Protein AF-L1IPM9-F1 (afdb_monomer)

Foldseek 3Di:
DPDQQFAPQPLDPGDPRSDDDVCLVVVCVLVSVLLVVLVLLLLLLVLCPVCLVVVVLLVLSLCLLPVFNLVLLVLLVVLCVVFNCVLLVVVCVVVVHDPDSCCLCVDPLLPVVVLNVLSVQLNVLSVQLSVLSVVSDDDDDDPVSVVSNVVSSVSNSVSSVVSSVSSSSNSNSVSNVSVVSCVVPHDVSSLVSLLVLLLVQCPDPDDRVLVSLVLLQVQCVVLVNCVVCPPVLRPDVDPDPPDPNVCNDPVNSVVSSVRPPPVSSCLNSGRNPPVSCVVSVVSSVCSNDPDPPVVPDPPPDDPPPPPPDPPPDD

Solvent-accessible surface area (backbone atoms only — not comparable to full-atom values): 18090 Å² total; per-residue (Å²): 129,85,78,62,56,79,75,82,64,81,58,50,84,84,53,94,76,24,75,67,60,69,74,57,56,62,72,40,53,65,53,49,47,52,52,53,53,50,53,47,50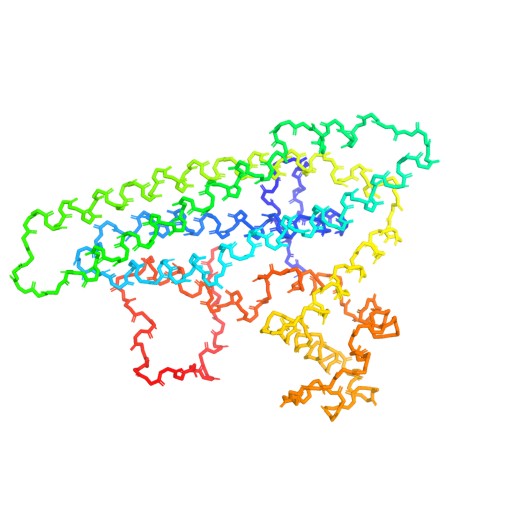,54,52,22,62,65,51,46,78,55,32,84,85,38,31,63,40,36,48,40,50,31,48,42,37,64,76,38,52,51,56,21,53,51,42,47,52,49,46,38,68,72,44,48,51,56,55,51,49,60,53,33,56,74,73,74,49,72,65,70,66,50,51,53,74,64,34,81,79,57,40,58,65,63,54,50,57,35,50,52,50,35,48,53,31,31,49,52,26,24,58,48,27,66,68,64,73,66,102,76,71,49,71,69,57,54,51,51,31,52,51,31,50,50,51,31,52,54,44,41,51,53,36,50,54,52,50,53,53,42,51,41,58,52,51,62,46,51,58,58,54,42,73,72,63,36,71,68,54,53,52,53,50,53,50,50,51,54,37,52,44,41,63,40,78,62,71,64,9,49,49,43,46,50,50,53,51,56,48,41,44,75,73,67,51,40,86,82,57,46,81,90,73,47,89,63,98,56,91,80,74,87,65,77,60,67,73,56,33,66,71,46,47,52,46,48,71,68,72,49,58,70,73,68,57,57,34,62,46,52,62,54,30,68,76,56,40,50,56,48,48,50,43,46,55,36,30,61,43,96,54,73,71,76,69,78,48,93,78,81,64,77,70,91,74,66,83,60,81,82,74,75,86,124

Nearest PDB structures (foldseek):
  3dyj-assembly2_B  TM=2.112E-01  e=1.049E+00  Mus musculus
  7p5j-assembly1_B  TM=1.890E-01  e=5.762E-01  Homo sapiens
  7rtt-assembly1_A  TM=1.860E-01  e=1.143E+00  Mus musculus
  7sqc-assembly1_1W  TM=2.526E-01  e=6.340E+00  Chlamydomonas reinhardtii

pLDDT: mean 72.27, std 18.55, range [21.81, 98.5]

Radius of gyration: 21.65 Å; Cα contacts (8 Å, |Δi|>4): 264; chains: 1; bounding box: 50×50×57 Å

Secondary structure (DSSP, 8-state):
-PPP-----SSS---TT----HHHHHHHHHHHHHHHHHHHHHHHHHGGGGTTT-THHHHHHHHHIIIIIHHHHHHHHHHIIIIIHHHHHHHHHHTT--SHHHHHHTSGGG-HHHHHHHHHHHHHHHHHHHHHHHT--STT--HHHHHHHHHHHHHHHHHHHHHHHHHHHHHHHHHHHHHHHHHHHHHHHHHHHHHHHHHHHHH--SHHHHHHHHHHHHHHHHTTGGGTS-GGGS--S-TT--S--GGGSHHHHHHHHHHS-HHHHGGGSTT--HHHHHHHHHHHHHHTSSS-SSTT-TT----TT--S------

Mean predicted aligned error: 11.31 Å

Structure (mmCIF, N/CA/C/O backbone):
data_AF-L1IPM9-F1
#
_entry.id   AF-L1IPM9-F1
#
loop_
_atom_site.group_PDB
_atom_site.id
_atom_site.type_symbol
_atom_site.label_atom_id
_atom_site.label_alt_id
_atom_site.label_comp_id
_atom_site.label_asym_id
_atom_site.label_entity_id
_atom_site.label_seq_id
_atom_site.pdbx_PDB_ins_code
_atom_site.Cartn_x
_atom_site.Cartn_y
_atom_site.Cartn_z
_atom_site.occupancy
_atom_site.B_iso_or_equiv
_atom_site.auth_seq_id
_atom_site.auth_comp_id
_atom_site.auth_asym_id
_atom_site.auth_atom_id
_atom_site.pdbx_PDB_model_num
ATOM 1 N N . MET A 1 1 ? 11.905 -11.845 25.838 1.00 30.45 1 MET A N 1
ATOM 2 C CA . MET A 1 1 ? 11.582 -10.405 25.888 1.00 30.45 1 MET A CA 1
ATOM 3 C C . MET A 1 1 ? 10.662 -10.090 24.717 1.00 30.45 1 MET A C 1
ATOM 5 O O . MET A 1 1 ? 10.948 -10.599 23.633 1.00 30.45 1 MET A O 1
ATOM 9 N N . PRO A 1 2 ? 9.546 -9.367 24.908 1.00 35.34 2 PRO A N 1
ATOM 10 C CA . PRO A 1 2 ? 8.758 -8.880 23.779 1.00 35.34 2 PRO A CA 1
ATOM 11 C C . PRO A 1 2 ? 9.660 -8.009 22.894 1.00 35.34 2 PRO A C 1
ATOM 13 O O . PRO A 1 2 ? 10.460 -7.231 23.404 1.00 35.34 2 PRO A O 1
ATOM 16 N N . ARG A 1 3 ? 9.607 -8.212 21.573 1.00 42.50 3 ARG A N 1
ATOM 17 C CA . ARG A 1 3 ? 10.330 -7.352 20.629 1.00 42.50 3 ARG A CA 1
ATOM 18 C C . ARG A 1 3 ? 9.678 -5.972 20.689 1.00 42.50 3 ARG A C 1
ATOM 20 O O . ARG A 1 3 ? 8.466 -5.887 20.495 1.00 42.50 3 ARG A O 1
ATOM 27 N N . SER A 1 4 ? 10.464 -4.939 20.978 1.00 43.66 4 SER A N 1
ATOM 28 C CA . SER A 1 4 ? 10.008 -3.552 20.923 1.00 43.66 4 SER A CA 1
ATOM 29 C C . SER A 1 4 ? 9.454 -3.258 19.527 1.00 43.66 4 SER A C 1
ATOM 31 O O . SER A 1 4 ? 10.008 -3.695 18.513 1.00 43.66 4 SER A O 1
ATOM 33 N N . THR A 1 5 ? 8.314 -2.572 19.470 1.00 54.38 5 THR A N 1
ATOM 34 C CA . THR A 1 5 ? 7.728 -2.146 18.196 1.00 54.38 5 THR A CA 1
ATOM 35 C C . THR A 1 5 ? 8.246 -0.746 17.921 1.00 54.38 5 THR A C 1
ATOM 37 O O . THR A 1 5 ? 7.757 0.223 18.492 1.00 54.38 5 THR A O 1
ATOM 40 N N . PHE A 1 6 ? 9.271 -0.636 17.080 1.00 58.38 6 PHE A N 1
ATOM 41 C CA . PHE A 1 6 ? 9.717 0.665 16.597 1.00 58.38 6 PHE A CA 1
ATOM 42 C C . PHE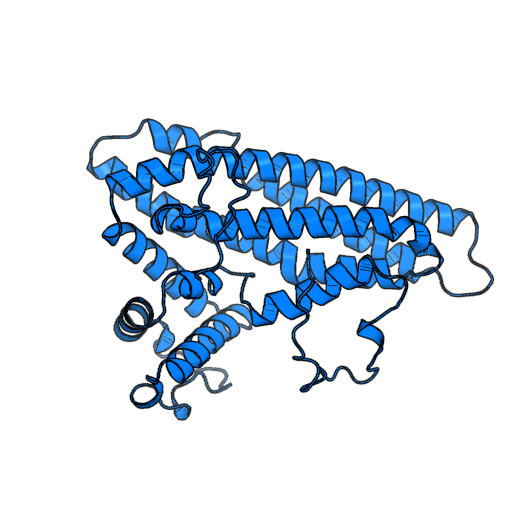 A 1 6 ? 8.706 1.169 15.562 1.00 58.38 6 PHE A C 1
ATOM 44 O O . PHE A 1 6 ? 8.519 0.533 14.525 1.00 58.38 6 PHE A O 1
ATOM 51 N N . LEU A 1 7 ? 8.024 2.269 15.885 1.00 63.91 7 LEU A N 1
ATOM 52 C CA . LEU A 1 7 ? 7.209 3.030 14.940 1.00 63.91 7 LEU A CA 1
ATOM 53 C C . LEU A 1 7 ? 8.126 3.991 14.172 1.00 63.91 7 LEU A C 1
ATOM 55 O O . LEU A 1 7 ? 9.054 4.554 14.755 1.00 63.91 7 LEU A O 1
ATOM 59 N N . THR A 1 8 ? 7.882 4.147 12.875 1.00 68.75 8 THR A N 1
ATOM 60 C CA . THR A 1 8 ? 8.535 5.130 12.000 1.00 68.75 8 THR A CA 1
ATOM 61 C C . THR A 1 8 ? 7.729 6.424 11.865 1.00 68.75 8 THR A C 1
ATOM 63 O O . THR A 1 8 ? 8.233 7.387 11.294 1.00 68.75 8 THR A O 1
ATOM 66 N N . ALA A 1 9 ? 6.509 6.463 12.409 1.00 68.94 9 ALA A N 1
ATOM 67 C CA . ALA A 1 9 ? 5.704 7.665 12.587 1.00 68.94 9 ALA A CA 1
ATOM 68 C C . ALA A 1 9 ? 6.492 8.766 13.318 1.00 68.94 9 ALA A C 1
ATOM 70 O O . ALA A 1 9 ? 6.964 8.574 14.439 1.00 68.94 9 ALA A O 1
ATOM 71 N N . THR A 1 10 ? 6.623 9.927 12.675 1.00 68.81 10 THR A N 1
ATOM 72 C CA . THR A 1 10 ? 7.318 11.122 13.195 1.00 68.81 10 THR A CA 1
ATOM 73 C C . THR A 1 10 ? 6.414 12.005 14.051 1.00 68.81 10 THR A C 1
ATOM 75 O O . THR A 1 10 ? 6.891 12.775 14.881 1.00 68.81 10 THR A O 1
ATOM 78 N N . SER A 1 11 ? 5.106 11.846 13.875 1.00 68.19 11 SER A N 1
ATOM 79 C CA . SER A 1 11 ? 4.015 12.522 14.582 1.00 68.19 11 SER A CA 1
ATOM 80 C C . SER A 1 11 ? 3.852 12.074 16.042 1.00 68.19 11 SER A C 1
ATOM 82 O O . SER A 1 11 ? 3.193 12.748 16.835 1.00 68.19 11 SER A O 1
ATOM 84 N N . ILE A 1 12 ? 4.452 10.942 16.426 1.00 66.31 12 ILE A N 1
ATOM 85 C CA . ILE A 1 12 ? 4.375 10.382 17.777 1.00 66.31 12 ILE A CA 1
ATOM 86 C C . ILE A 1 12 ? 5.704 10.642 18.485 1.00 66.31 12 ILE A C 1
ATOM 88 O O . ILE A 1 12 ? 6.757 10.318 17.931 1.00 66.31 12 ILE A O 1
ATOM 92 N N . PRO A 1 13 ? 5.696 11.157 19.730 1.00 68.44 13 PRO A N 1
ATOM 93 C CA . PRO A 1 13 ? 6.917 11.288 20.509 1.00 68.44 13 PRO A CA 1
ATOM 94 C C . PRO A 1 13 ? 7.645 9.947 20.590 1.00 68.44 13 PRO A C 1
ATOM 96 O O . PRO A 1 13 ? 7.065 8.950 21.026 1.00 68.44 13 PRO A O 1
ATOM 99 N N . ALA A 1 14 ? 8.913 9.927 20.177 1.00 66.75 14 ALA A N 1
ATOM 100 C CA . ALA A 1 14 ? 9.721 8.719 20.217 1.00 66.75 14 ALA A CA 1
ATOM 101 C C . ALA A 1 14 ? 9.732 8.142 21.641 1.00 66.75 14 ALA A C 1
ATOM 103 O O . ALA A 1 14 ? 10.113 8.831 22.589 1.00 66.75 14 ALA A O 1
ATOM 104 N N . ASN A 1 15 ? 9.335 6.876 21.796 1.00 67.94 15 ASN A N 1
ATOM 105 C CA . ASN A 1 15 ? 9.505 6.159 23.054 1.00 67.94 15 ASN A CA 1
ATOM 106 C C . ASN A 1 15 ? 10.852 5.408 23.039 1.00 67.94 15 ASN A C 1
ATOM 108 O O . ASN A 1 15 ? 10.989 4.454 22.267 1.00 67.94 15 ASN A O 1
ATOM 112 N N . PRO A 1 16 ? 11.824 5.766 23.905 1.00 67.19 16 PRO A N 1
ATOM 113 C CA . PRO A 1 16 ? 13.129 5.106 23.971 1.00 67.19 16 PRO A CA 1
ATOM 114 C C . PRO A 1 16 ? 13.068 3.600 24.259 1.00 67.19 16 PRO A C 1
ATOM 116 O O . PRO A 1 16 ? 13.993 2.878 23.897 1.00 67.19 16 PRO A O 1
ATOM 119 N N . THR A 1 17 ? 12.001 3.110 24.902 1.00 71.44 17 THR A N 1
ATOM 120 C CA . THR A 1 17 ? 11.817 1.671 25.168 1.00 71.44 17 THR A CA 1
ATOM 121 C C . THR A 1 17 ? 11.125 0.942 24.014 1.00 71.44 17 THR A C 1
ATOM 123 O O . THR A 1 17 ? 11.125 -0.287 23.963 1.00 71.44 17 THR A O 1
ATOM 126 N N . GLY A 1 18 ? 10.542 1.687 23.068 1.00 63.28 18 GLY A N 1
ATOM 127 C CA . GLY A 1 18 ? 9.695 1.157 22.001 1.00 63.28 18 GLY A CA 1
ATOM 128 C C . GLY A 1 18 ? 8.351 0.598 22.486 1.00 63.28 18 GLY A C 1
ATOM 129 O O . GLY A 1 18 ? 7.682 -0.111 21.732 1.00 63.28 18 GLY A O 1
ATOM 130 N N . ASP A 1 19 ? 7.949 0.909 23.725 1.00 67.94 19 ASP A N 1
ATOM 131 C CA . ASP A 1 19 ? 6.662 0.509 24.298 1.00 67.94 19 ASP A CA 1
ATOM 132 C C . ASP A 1 19 ? 5.611 1.597 24.072 1.00 67.94 19 ASP A C 1
ATOM 134 O O . ASP A 1 19 ? 5.317 2.424 24.937 1.00 67.94 19 ASP A O 1
ATOM 138 N N . TYR A 1 20 ? 5.023 1.629 22.885 1.00 67.06 20 TYR A N 1
ATOM 139 C CA . TYR A 1 20 ? 3.894 2.521 22.639 1.00 67.06 20 TYR A CA 1
ATOM 140 C C . TYR A 1 20 ? 2.619 1.950 23.269 1.00 67.06 20 TYR A C 1
ATOM 142 O O . TYR A 1 20 ? 2.412 0.728 23.233 1.00 67.06 20 TYR A O 1
ATOM 150 N N . PRO A 1 21 ? 1.728 2.793 23.832 1.00 68.75 21 PRO A N 1
ATOM 151 C CA . PRO A 1 21 ? 0.434 2.311 24.283 1.00 68.75 21 PRO A CA 1
ATOM 152 C C . PRO A 1 21 ? -0.259 1.607 23.121 1.00 68.75 21 PRO A C 1
ATOM 154 O O . PRO A 1 21 ? -0.245 2.108 21.999 1.00 68.75 21 PRO A O 1
ATOM 157 N N . GLN A 1 22 ? -0.874 0.453 23.392 1.00 64.75 22 GLN A N 1
ATOM 158 C CA . GLN A 1 22 ? -1.431 -0.414 22.349 1.00 64.75 22 GLN A CA 1
ATOM 159 C C . GLN A 1 22 ? -2.276 0.372 21.341 1.00 64.75 22 GLN A C 1
ATOM 161 O O . GLN A 1 22 ? -2.119 0.162 20.152 1.00 64.75 22 GLN A O 1
ATOM 166 N N . HIS A 1 23 ? -3.066 1.341 21.800 1.00 61.69 23 HIS A N 1
ATOM 167 C CA . HIS A 1 23 ? -3.926 2.181 20.973 1.00 61.69 23 HIS A CA 1
ATOM 168 C C . HIS A 1 23 ? -3.232 3.166 20.026 1.00 61.69 23 HIS A C 1
ATOM 170 O O . HIS A 1 23 ? -3.872 3.598 19.073 1.00 61.69 23 HIS A O 1
ATOM 176 N N . TYR A 1 24 ? -1.965 3.514 20.260 1.00 65.50 24 TYR A N 1
ATOM 177 C CA . TYR A 1 24 ? -1.149 4.198 19.258 1.00 65.50 24 TYR A CA 1
ATOM 178 C C . TYR A 1 24 ? -0.854 3.195 18.142 1.00 65.50 24 TYR A C 1
ATOM 180 O O . TYR A 1 24 ? -1.330 3.354 17.024 1.00 65.50 24 TYR A O 1
ATOM 188 N N . CYS A 1 25 ? -0.210 2.068 18.465 1.00 64.88 25 CYS A N 1
ATOM 189 C CA . CYS A 1 25 ? 0.059 0.997 17.496 1.00 64.88 25 CYS A CA 1
ATOM 190 C C . CYS A 1 25 ? -1.219 0.599 16.728 1.00 64.88 25 CYS A C 1
ATOM 192 O O . CYS A 1 25 ? -1.207 0.346 15.528 1.00 64.88 25 CYS A O 1
ATOM 194 N N . ASP A 1 26 ? -2.342 0.556 17.446 1.00 62.84 26 ASP A N 1
ATOM 195 C CA . ASP A 1 26 ? -3.695 0.985 17.070 1.00 62.84 26 ASP A CA 1
ATOM 196 C C . ASP A 1 26 ? -3.948 1.279 15.587 1.00 62.84 26 ASP A C 1
ATOM 198 O O . ASP A 1 26 ? -4.298 0.426 14.770 1.00 62.84 26 ASP A O 1
ATOM 202 N N . TRP A 1 27 ? -3.745 2.539 15.287 1.00 65.75 27 TRP A N 1
ATOM 203 C CA . TRP A 1 27 ? -4.080 3.163 14.028 1.00 65.75 27 TRP A CA 1
ATOM 204 C C . TRP A 1 27 ? -2.874 3.244 13.105 1.00 65.75 27 TRP A C 1
ATOM 206 O O . TRP A 1 27 ? -3.031 3.356 11.901 1.00 65.75 27 TRP A O 1
ATOM 216 N N . PHE A 1 28 ? -1.671 3.064 13.651 1.00 74.00 28 PHE A N 1
ATOM 217 C CA . PHE A 1 28 ? -0.446 3.265 12.888 1.00 74.00 28 PHE A CA 1
ATOM 218 C C . PHE A 1 28 ? 0.054 2.031 12.160 1.00 74.00 28 PHE A C 1
ATOM 220 O O . PHE A 1 28 ? 0.827 2.174 11.228 1.00 74.00 28 PHE A O 1
ATOM 227 N N . PHE A 1 29 ? -0.372 0.808 12.496 1.00 73.06 29 PHE A N 1
ATOM 228 C CA . PHE A 1 29 ? 0.130 -0.368 11.761 1.00 73.06 29 PHE A CA 1
ATOM 229 C C . PHE A 1 29 ? -0.117 -0.342 10.239 1.00 73.06 29 PHE A C 1
ATOM 231 O O . PHE A 1 29 ? 0.791 -0.778 9.519 1.00 73.06 29 PHE A O 1
ATOM 238 N N . PRO A 1 30 ? -1.280 0.116 9.729 1.00 75.56 30 PRO A N 1
ATOM 239 C CA . PRO A 1 30 ? -1.462 0.358 8.299 1.00 75.56 30 PRO A CA 1
ATOM 240 C C . PRO A 1 30 ? -0.430 1.357 7.755 1.00 75.56 30 PRO A C 1
ATOM 242 O O . PRO A 1 30 ? 0.305 1.008 6.833 1.00 75.56 30 PRO A O 1
ATOM 245 N N . HIS A 1 31 ? -0.259 2.512 8.404 1.00 84.00 31 HIS A N 1
ATOM 246 C CA . HIS A 1 31 ? 0.666 3.573 7.977 1.00 84.00 31 HIS A CA 1
ATOM 247 C C . HIS A 1 31 ? 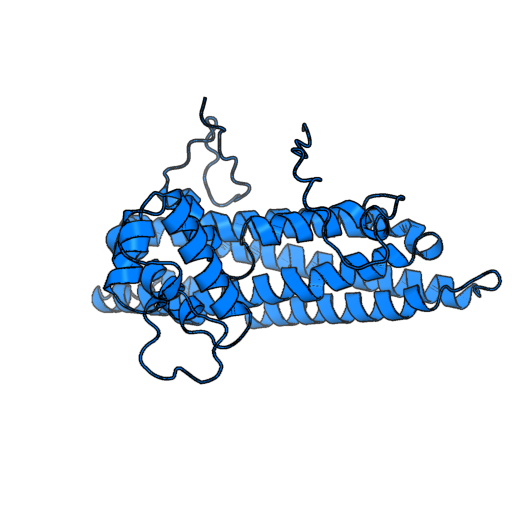2.127 3.110 8.004 1.00 84.00 31 HIS A C 1
ATOM 249 O O . HIS A 1 31 ? 2.867 3.269 7.038 1.00 84.00 31 HIS A O 1
ATOM 255 N N . GLU A 1 32 ? 2.542 2.438 9.078 1.00 80.25 32 GLU A N 1
ATOM 256 C CA . GLU A 1 32 ? 3.856 1.806 9.217 1.00 80.25 32 GLU A CA 1
ATOM 257 C C . GLU A 1 32 ? 4.115 0.782 8.119 1.00 80.25 32 GLU A C 1
ATOM 259 O O . GLU A 1 32 ? 5.233 0.626 7.621 1.00 80.25 32 GLU A O 1
ATOM 264 N N . THR A 1 33 ? 3.076 0.048 7.734 1.00 78.62 33 THR A N 1
ATOM 265 C CA . THR A 1 33 ? 3.195 -0.909 6.650 1.00 78.62 33 THR A CA 1
ATOM 266 C C . THR A 1 33 ? 3.343 -0.197 5.311 1.00 78.62 33 THR A C 1
ATOM 268 O O . THR A 1 33 ? 4.248 -0.558 4.562 1.00 78.62 33 THR A O 1
ATOM 271 N N . ILE A 1 34 ? 2.550 0.839 5.044 1.00 84.94 34 ILE A N 1
ATOM 272 C CA . ILE A 1 34 ? 2.675 1.672 3.845 1.00 84.94 34 ILE A CA 1
ATOM 273 C C . ILE A 1 34 ? 4.078 2.274 3.752 1.00 84.94 34 ILE A C 1
ATOM 275 O O . ILE A 1 34 ? 4.752 2.070 2.744 1.00 84.94 34 ILE A O 1
ATOM 279 N N . ARG A 1 35 ? 4.582 2.909 4.820 1.00 85.69 35 ARG A N 1
ATOM 280 C CA . ARG A 1 35 ? 5.949 3.456 4.869 1.00 85.69 35 ARG A CA 1
ATOM 281 C C . ARG A 1 35 ? 6.998 2.399 4.568 1.00 85.69 35 ARG A C 1
ATOM 283 O O . ARG A 1 35 ? 7.870 2.607 3.726 1.00 85.69 35 ARG A O 1
ATOM 290 N N . ARG A 1 36 ? 6.912 1.243 5.228 1.00 83.75 36 ARG A N 1
ATOM 291 C CA . ARG A 1 36 ? 7.868 0.148 5.035 1.00 83.75 36 ARG A CA 1
ATOM 292 C C . ARG A 1 36 ? 7.882 -0.347 3.592 1.00 83.75 36 ARG A C 1
ATOM 294 O O . ARG A 1 36 ? 8.957 -0.551 3.031 1.00 83.75 36 ARG A O 1
ATOM 301 N N . GLU A 1 37 ? 6.713 -0.574 3.004 1.00 84.44 37 GLU A N 1
ATOM 302 C CA . GLU A 1 37 ? 6.604 -1.052 1.627 1.00 84.44 37 GLU A CA 1
ATOM 303 C C . GLU A 1 37 ? 7.029 0.031 0.615 1.00 84.44 37 GLU A C 1
ATOM 305 O O . GLU A 1 37 ? 7.731 -0.282 -0.347 1.00 84.44 37 GLU A O 1
ATOM 310 N N . ALA A 1 38 ? 6.742 1.311 0.879 1.00 88.75 38 ALA A N 1
ATOM 311 C CA . ALA A 1 38 ? 7.230 2.433 0.078 1.00 88.75 38 ALA A CA 1
ATOM 312 C C . ALA A 1 38 ? 8.766 2.529 0.072 1.00 88.75 38 ALA A C 1
ATOM 314 O O . ALA A 1 38 ? 9.380 2.707 -0.980 1.00 88.75 38 ALA A O 1
ATOM 315 N N . LEU A 1 39 ? 9.401 2.368 1.238 1.00 87.12 39 LEU A N 1
ATOM 316 C CA . LEU A 1 39 ? 10.861 2.368 1.371 1.00 87.12 39 LEU A CA 1
ATOM 317 C C . LEU A 1 39 ? 11.500 1.165 0.665 1.00 87.12 39 LEU A C 1
ATOM 319 O O . LEU A 1 39 ? 12.545 1.309 0.029 1.00 87.12 39 LEU A O 1
ATOM 323 N N . ARG A 1 40 ? 10.869 -0.017 0.727 1.00 85.38 40 ARG A N 1
ATOM 324 C CA . ARG A 1 40 ? 11.318 -1.186 -0.048 1.00 85.38 40 ARG A CA 1
ATOM 325 C C . ARG A 1 40 ? 11.233 -0.940 -1.545 1.00 85.38 40 ARG A C 1
ATOM 327 O O . ARG A 1 40 ? 12.171 -1.284 -2.254 1.00 85.38 40 ARG A O 1
ATOM 334 N N . ALA A 1 41 ? 10.151 -0.335 -2.021 1.00 91.31 41 ALA A N 1
ATOM 335 C CA . ALA A 1 41 ? 10.000 -0.007 -3.431 1.00 91.31 41 ALA A CA 1
ATOM 336 C C . ALA A 1 41 ? 11.017 1.045 -3.898 1.00 91.31 41 ALA A C 1
ATOM 338 O O . ALA A 1 41 ? 11.639 0.857 -4.939 1.00 91.31 41 ALA A O 1
ATOM 339 N N . GLU A 1 42 ? 11.276 2.094 -3.113 1.00 95.88 42 GLU A N 1
ATOM 340 C CA . GLU A 1 42 ? 12.357 3.047 -3.401 1.00 95.88 42 GLU A CA 1
ATOM 341 C C . GLU A 1 42 ? 13.724 2.351 -3.469 1.00 95.88 42 GLU A C 1
ATOM 343 O O . GLU A 1 42 ? 14.520 2.605 -4.375 1.00 95.88 42 GLU A O 1
ATOM 348 N N . HIS A 1 43 ? 14.005 1.454 -2.521 1.00 91.94 43 HIS A N 1
ATOM 349 C CA . HIS A 1 43 ? 15.221 0.654 -2.540 1.00 91.94 43 HIS A CA 1
ATOM 350 C C . HIS A 1 43 ? 15.300 -0.212 -3.805 1.00 91.94 43 HIS A C 1
ATOM 352 O O . HIS A 1 43 ? 16.286 -0.123 -4.529 1.00 91.94 43 HIS A O 1
ATOM 358 N N . ALA A 1 44 ? 14.246 -0.956 -4.134 1.00 91.56 44 ALA A N 1
ATOM 359 C CA . ALA A 1 44 ? 14.163 -1.770 -5.343 1.00 91.56 44 ALA A CA 1
ATOM 360 C C . ALA A 1 44 ? 14.402 -0.950 -6.620 1.00 91.56 44 ALA A C 1
ATOM 362 O O . ALA A 1 44 ? 15.217 -1.343 -7.451 1.00 91.56 44 ALA A O 1
ATOM 363 N N . LEU A 1 45 ? 13.785 0.228 -6.746 1.00 96.50 45 LEU A N 1
ATOM 364 C CA . LEU A 1 45 ? 13.966 1.114 -7.898 1.00 96.50 45 LEU A CA 1
ATOM 365 C C . LEU A 1 45 ? 15.417 1.571 -8.079 1.00 96.50 45 LEU A C 1
ATOM 367 O O . LEU A 1 45 ? 15.853 1.741 -9.220 1.00 96.50 45 LEU A O 1
ATOM 371 N N . ARG A 1 46 ? 16.187 1.750 -6.996 1.00 94.12 46 ARG A N 1
ATOM 372 C CA . ARG A 1 46 ? 17.631 2.047 -7.077 1.00 94.12 46 ARG A CA 1
ATOM 373 C C . ARG A 1 46 ? 18.432 0.871 -7.640 1.00 94.12 46 ARG A C 1
ATOM 375 O O . ARG A 1 46 ? 19.336 1.092 -8.428 1.00 94.12 46 ARG A O 1
ATOM 382 N N . TYR A 1 47 ? 18.046 -0.365 -7.332 1.00 91.56 47 TYR A N 1
ATOM 383 C CA . TYR A 1 47 ? 18.722 -1.585 -7.803 1.00 91.56 47 TYR A CA 1
ATOM 384 C C . TYR A 1 47 ? 18.341 -2.024 -9.225 1.00 91.56 47 TYR A C 1
ATOM 386 O O . TYR A 1 47 ? 18.851 -3.027 -9.724 1.00 91.56 47 TYR A O 1
ATOM 394 N N . MET A 1 48 ? 17.459 -1.284 -9.896 1.00 94.00 48 MET A N 1
ATOM 395 C CA . MET A 1 48 ? 17.066 -1.539 -11.284 1.00 94.00 48 MET A CA 1
ATOM 396 C C . MET A 1 48 ? 17.981 -0.849 -12.314 1.00 94.00 48 MET A C 1
ATOM 398 O O . MET A 1 48 ? 17.611 -0.742 -13.473 1.00 94.00 48 MET A O 1
ATOM 402 N N . GLU A 1 49 ? 19.177 -0.381 -11.951 1.00 90.69 49 GLU A N 1
ATOM 403 C CA . GLU A 1 49 ? 20.113 0.230 -12.922 1.00 90.69 49 GLU A CA 1
ATOM 404 C C . GLU A 1 49 ? 20.609 -0.766 -13.976 1.00 90.69 49 GLU A C 1
ATOM 406 O O . GLU A 1 49 ? 20.818 -0.405 -15.130 1.00 90.69 49 GLU A O 1
ATOM 411 N N . ASN A 1 50 ? 20.706 -2.042 -13.605 1.00 89.75 50 ASN A N 1
ATOM 412 C CA . ASN A 1 50 ? 21.046 -3.150 -14.494 1.00 89.75 50 ASN A CA 1
ATOM 413 C C . ASN A 1 50 ? 19.805 -3.831 -15.103 1.00 89.75 50 ASN A C 1
ATOM 415 O O . ASN A 1 50 ? 19.834 -5.009 -15.451 1.00 89.75 50 ASN A O 1
ATOM 419 N N . ILE A 1 51 ? 18.694 -3.102 -15.255 1.00 91.69 51 ILE A N 1
ATOM 420 C CA . ILE A 1 51 ? 17.454 -3.618 -15.860 1.00 91.69 51 ILE A CA 1
ATOM 421 C C . ILE A 1 51 ? 17.653 -4.141 -17.289 1.00 91.69 51 ILE A C 1
ATOM 423 O O . ILE A 1 51 ? 16.900 -5.005 -17.726 1.00 91.69 51 ILE A O 1
ATOM 427 N N . VAL A 1 52 ? 18.679 -3.660 -18.001 1.00 90.62 52 VAL A N 1
ATOM 428 C CA . VAL A 1 52 ? 19.045 -4.161 -19.334 1.00 90.62 52 VAL A CA 1
ATOM 429 C C . VAL A 1 52 ? 19.544 -5.607 -19.270 1.00 90.62 52 VAL A C 1
ATOM 431 O O . VAL A 1 52 ? 19.170 -6.429 -20.101 1.00 90.62 52 VAL A O 1
ATOM 434 N N . GLU A 1 53 ? 20.350 -5.929 -18.257 1.00 89.88 53 GLU A N 1
ATOM 435 C CA . GLU A 1 53 ? 20.859 -7.281 -17.996 1.00 89.88 53 GLU A CA 1
ATOM 436 C C . GLU A 1 53 ? 19.775 -8.177 -17.379 1.00 89.88 53 GLU A C 1
ATOM 438 O O . GLU A 1 53 ? 19.719 -9.381 -17.635 1.00 89.88 53 GLU A O 1
ATOM 443 N N . TYR A 1 54 ? 18.878 -7.577 -16.590 1.00 90.69 54 TYR A N 1
ATOM 444 C CA . TYR A 1 54 ? 17.858 -8.274 -15.812 1.00 90.69 54 TYR A CA 1
ATOM 445 C C . TYR A 1 54 ? 16.451 -7.689 -16.035 1.00 90.69 54 TYR A C 1
ATOM 447 O O . TYR A 1 54 ? 15.841 -7.157 -15.100 1.00 90.69 54 TYR A O 1
ATOM 455 N N . PRO A 1 55 ? 15.864 -7.833 -17.241 1.00 91.19 55 PRO A N 1
ATOM 456 C CA . PRO A 1 55 ? 14.551 -7.261 -17.566 1.00 91.19 55 PRO A CA 1
ATOM 457 C C . PRO A 1 55 ? 13.407 -7.834 -16.716 1.00 91.19 55 PRO A C 1
ATOM 459 O O . PRO A 1 55 ? 12.369 -7.196 -16.535 1.00 91.19 55 PRO A O 1
ATOM 462 N N . TRP A 1 56 ? 13.602 -9.017 -16.122 1.00 88.75 56 TRP A N 1
ATOM 463 C CA . TRP A 1 56 ? 12.658 -9.621 -15.179 1.00 88.75 56 TRP A CA 1
ATOM 464 C C . TRP A 1 56 ? 12.438 -8.765 -13.918 1.00 88.75 56 TRP A C 1
ATOM 466 O O . TRP A 1 56 ? 11.366 -8.848 -13.318 1.00 88.75 56 TRP A O 1
ATOM 476 N N . LYS A 1 57 ? 13.386 -7.888 -13.544 1.00 91.69 57 LYS A N 1
ATOM 477 C CA . LYS A 1 57 ? 13.216 -6.943 -12.426 1.00 91.69 57 LYS A CA 1
ATOM 478 C C . LYS A 1 57 ? 12.018 -6.017 -12.654 1.00 91.69 57 LYS A C 1
ATOM 480 O O . LYS A 1 57 ? 11.249 -5.771 -11.727 1.00 91.69 57 LYS A O 1
ATOM 485 N N . ALA A 1 58 ? 11.813 -5.572 -13.898 1.00 94.38 58 ALA A N 1
ATOM 486 C CA . ALA A 1 58 ? 10.665 -4.755 -14.291 1.00 94.38 58 ALA A CA 1
ATOM 487 C C . ALA A 1 58 ? 9.342 -5.505 -14.099 1.00 94.38 58 ALA A C 1
ATOM 489 O O . ALA A 1 58 ? 8.381 -4.955 -13.564 1.00 94.38 58 ALA A O 1
ATOM 490 N N . VAL A 1 59 ? 9.319 -6.783 -14.489 1.00 90.62 59 VAL A N 1
ATOM 491 C CA . VAL A 1 59 ? 8.149 -7.660 -14.365 1.00 90.62 59 VAL A CA 1
ATOM 492 C C . VAL A 1 59 ? 7.785 -7.864 -12.897 1.00 90.62 59 VAL A C 1
ATOM 494 O O . VAL A 1 59 ? 6.621 -7.697 -12.530 1.00 90.62 59 VAL A O 1
ATOM 497 N N . ASN A 1 60 ? 8.766 -8.168 -12.043 1.00 88.06 60 ASN A N 1
ATOM 498 C CA . ASN A 1 60 ? 8.534 -8.377 -10.612 1.00 88.06 60 ASN A CA 1
ATOM 499 C C . ASN A 1 60 ? 8.070 -7.089 -9.922 1.00 88.06 60 ASN A C 1
ATOM 501 O O . ASN A 1 60 ? 7.091 -7.124 -9.180 1.00 88.06 60 ASN A O 1
ATOM 505 N N . PHE A 1 61 ? 8.706 -5.948 -10.209 1.00 92.88 61 PHE A N 1
ATOM 506 C CA . PHE A 1 61 ? 8.291 -4.660 -9.647 1.00 92.88 61 PHE A CA 1
ATOM 507 C C . PHE A 1 61 ? 6.859 -4.297 -10.065 1.00 92.88 61 PHE A C 1
ATOM 509 O O . PHE A 1 61 ? 6.026 -3.955 -9.228 1.00 92.88 61 PHE A O 1
ATOM 516 N N . ARG A 1 62 ? 6.537 -4.432 -11.357 1.00 95.00 62 ARG A N 1
ATOM 517 C CA . ARG A 1 62 ? 5.199 -4.154 -11.892 1.00 95.00 62 ARG A CA 1
ATOM 518 C C . ARG A 1 62 ? 4.138 -5.088 -11.318 1.00 95.00 62 ARG A C 1
ATOM 520 O O . ARG A 1 62 ? 3.035 -4.640 -11.027 1.00 95.00 62 ARG A O 1
ATOM 527 N N . THR A 1 63 ? 4.459 -6.369 -11.149 1.00 85.75 63 THR A N 1
ATOM 528 C CA . THR A 1 63 ? 3.561 -7.352 -10.520 1.00 85.75 63 THR A CA 1
ATOM 529 C C . THR A 1 63 ? 3.293 -6.972 -9.066 1.00 85.75 63 THR A C 1
ATOM 531 O O . THR A 1 63 ? 2.138 -6.900 -8.664 1.00 85.75 63 THR A O 1
ATOM 534 N N . TRP A 1 64 ? 4.335 -6.620 -8.310 1.00 87.88 64 TRP A N 1
ATOM 535 C CA . TRP A 1 64 ? 4.202 -6.156 -6.931 1.00 87.88 64 TRP A CA 1
ATOM 536 C C . TRP A 1 64 ? 3.351 -4.882 -6.804 1.00 87.88 64 TRP A C 1
ATOM 538 O O . TRP A 1 64 ? 2.481 -4.810 -5.935 1.00 87.88 64 TRP A O 1
ATOM 548 N N . ILE A 1 65 ? 3.553 -3.893 -7.686 1.00 90.50 65 ILE A N 1
ATOM 549 C CA . ILE A 1 65 ? 2.721 -2.682 -7.717 1.00 90.50 65 ILE A CA 1
ATOM 550 C C . ILE A 1 65 ? 1.262 -3.047 -7.999 1.00 90.50 65 ILE A C 1
ATOM 552 O O . ILE A 1 65 ? 0.400 -2.715 -7.193 1.00 90.50 65 ILE A O 1
ATOM 556 N N . ARG A 1 66 ? 0.990 -3.737 -9.114 1.00 87.00 66 ARG A N 1
ATOM 557 C CA . ARG A 1 66 ? -0.373 -4.015 -9.596 1.00 87.00 66 ARG A CA 1
ATOM 558 C C . ARG A 1 66 ? -1.165 -4.901 -8.637 1.00 87.00 66 ARG A C 1
ATOM 560 O O . ARG A 1 66 ? -2.336 -4.640 -8.396 1.00 87.00 66 ARG A O 1
ATOM 567 N N . ASP A 1 67 ? -0.542 -5.956 -8.123 1.00 80.19 67 ASP A N 1
ATOM 568 C CA . ASP A 1 67 ? -1.264 -7.027 -7.428 1.00 80.19 67 ASP A CA 1
ATOM 569 C C . ASP A 1 67 ? -1.281 -6.853 -5.905 1.00 80.19 67 ASP A C 1
ATOM 571 O O . ASP A 1 67 ? -2.024 -7.552 -5.213 1.00 80.19 67 ASP A O 1
ATOM 575 N N . PHE A 1 68 ? -0.471 -5.935 -5.371 1.00 81.06 68 PHE A N 1
ATOM 576 C CA . PHE A 1 68 ? -0.373 -5.708 -3.933 1.00 81.06 68 PHE A CA 1
ATOM 577 C C . PHE A 1 68 ? -0.390 -4.241 -3.547 1.00 81.06 68 PHE A C 1
ATOM 579 O O . PHE A 1 68 ? -1.323 -3.820 -2.872 1.00 81.06 68 PHE A O 1
ATOM 586 N N . TYR A 1 69 ? 0.622 -3.462 -3.927 1.00 84.12 69 TYR A N 1
ATOM 587 C CA . TYR A 1 69 ? 0.782 -2.137 -3.332 1.00 84.12 69 TYR A CA 1
ATOM 588 C C . TYR A 1 69 ? -0.333 -1.179 -3.770 1.00 84.12 69 TYR A C 1
ATOM 590 O O . TYR A 1 69 ? -0.956 -0.546 -2.928 1.00 84.12 69 TYR A O 1
ATOM 598 N N . PHE A 1 70 ? -0.666 -1.149 -5.063 1.00 86.44 70 PHE A N 1
ATOM 599 C CA . PHE A 1 70 ? -1.772 -0.357 -5.604 1.00 86.44 70 PHE A CA 1
ATOM 600 C C . PHE A 1 70 ? -3.129 -0.671 -4.945 1.00 86.44 70 PHE A C 1
ATOM 602 O O . PHE A 1 70 ? -3.730 0.257 -4.396 1.00 86.44 70 PHE A O 1
ATOM 609 N N . PRO A 1 71 ? -3.614 -1.932 -4.930 1.00 81.25 71 PRO A N 1
ATOM 610 C CA . PRO A 1 71 ? -4.893 -2.246 -4.298 1.00 81.25 71 PRO A CA 1
ATOM 611 C C . PRO A 1 71 ? -4.863 -2.059 -2.777 1.00 81.25 71 PRO A C 1
ATOM 613 O O . PRO A 1 71 ? -5.878 -1.683 -2.203 1.00 81.25 71 PRO A O 1
ATOM 616 N N . ALA A 1 72 ? -3.718 -2.273 -2.114 1.00 80.12 72 ALA A N 1
ATOM 617 C CA . ALA A 1 72 ? -3.592 -2.037 -0.676 1.00 80.12 72 ALA A CA 1
ATOM 618 C C . ALA A 1 72 ? -3.723 -0.550 -0.317 1.00 80.12 72 ALA A C 1
ATOM 620 O O . ALA A 1 72 ? -4.390 -0.221 0.659 1.00 80.12 72 ALA A O 1
ATOM 621 N N . ILE A 1 73 ? -3.119 0.342 -1.114 1.00 83.88 73 ILE A N 1
ATOM 622 C CA . ILE A 1 73 ? -3.276 1.790 -0.943 1.00 83.88 73 ILE A CA 1
ATOM 623 C C . ILE A 1 73 ? -4.738 2.191 -1.133 1.00 83.88 73 ILE A C 1
ATOM 625 O O . ILE A 1 73 ? -5.286 2.833 -0.249 1.00 83.88 73 ILE A O 1
ATOM 629 N N . HIS A 1 74 ? -5.391 1.781 -2.221 1.00 85.06 74 HIS A N 1
ATOM 630 C CA . HIS A 1 74 ? -6.795 2.144 -2.461 1.00 85.06 74 HIS A CA 1
ATOM 631 C C . HIS A 1 74 ? -7.700 1.665 -1.332 1.00 85.06 74 HIS A C 1
ATOM 633 O O . HIS A 1 74 ? -8.416 2.449 -0.727 1.00 85.06 74 HIS A O 1
ATOM 639 N N . ALA A 1 75 ? -7.585 0.392 -0.970 1.00 77.75 75 ALA A N 1
ATOM 640 C CA . ALA A 1 75 ? -8.478 -0.188 0.010 1.00 77.75 75 ALA A CA 1
ATOM 641 C C . ALA A 1 75 ? -8.249 0.346 1.441 1.00 77.75 75 ALA A C 1
ATOM 643 O O . ALA A 1 75 ? -9.163 0.294 2.261 1.00 77.75 75 ALA A O 1
ATOM 644 N N . HIS A 1 76 ? -7.052 0.853 1.759 1.00 84.25 76 HIS A N 1
ATOM 645 C CA . HIS A 1 76 ? -6.803 1.590 3.001 1.00 84.25 76 HIS A CA 1
ATOM 646 C C . HIS A 1 76 ? -7.597 2.901 3.053 1.00 84.25 76 HIS A C 1
ATOM 648 O O . HIS A 1 76 ? -8.311 3.115 4.032 1.00 84.25 76 HIS A O 1
ATOM 654 N N . HIS A 1 77 ? -7.535 3.706 1.991 1.00 85.12 77 HIS A N 1
ATOM 655 C CA . HIS A 1 77 ? -8.248 4.984 1.929 1.00 85.12 77 HIS A CA 1
ATOM 656 C C . HIS A 1 77 ? -9.766 4.781 1.786 1.00 85.12 77 HIS A C 1
ATOM 658 O O . HIS A 1 77 ? -10.527 5.509 2.413 1.00 85.12 77 HIS A O 1
ATOM 664 N N . ASP A 1 78 ? -10.227 3.736 1.080 1.00 82.94 78 ASP A N 1
ATOM 665 C CA . ASP A 1 78 ? -11.650 3.350 1.052 1.00 82.94 78 ASP A CA 1
ATOM 666 C C . ASP A 1 78 ? -12.174 3.106 2.478 1.00 82.94 78 ASP A C 1
ATOM 668 O O . ASP A 1 78 ? -13.260 3.541 2.852 1.00 82.94 78 ASP A O 1
ATOM 672 N N . VAL A 1 79 ? -11.392 2.409 3.315 1.00 80.44 79 VAL A N 1
ATOM 673 C CA . VAL A 1 79 ? -11.762 2.158 4.715 1.00 80.44 79 VAL A CA 1
ATOM 674 C C . VAL A 1 79 ? -11.865 3.460 5.501 1.00 80.44 79 VAL A C 1
ATOM 676 O O . VAL A 1 79 ? -12.771 3.607 6.330 1.00 80.44 79 VAL A O 1
ATOM 679 N N . GLU A 1 80 ? -10.955 4.398 5.272 1.00 82.50 80 GLU A N 1
ATOM 680 C CA . GLU A 1 80 ? -11.025 5.702 5.911 1.00 82.50 80 GLU A CA 1
ATOM 681 C C . GLU A 1 80 ? -12.298 6.428 5.494 1.00 82.50 80 GLU A C 1
ATOM 683 O O . GLU A 1 80 ? -13.152 6.692 6.352 1.00 82.50 80 GLU A O 1
ATOM 688 N N . GLU A 1 81 ? -12.463 6.659 4.195 1.00 83.50 81 GLU A N 1
ATOM 689 C CA . GLU A 1 81 ? -13.561 7.426 3.608 1.00 83.50 81 GLU A CA 1
ATOM 690 C C . GLU A 1 81 ? -14.942 6.841 3.913 1.00 83.50 81 GLU A C 1
ATOM 692 O O . GLU A 1 81 ? -15.852 7.593 4.269 1.00 83.50 81 GLU A O 1
ATOM 697 N N . ASP A 1 82 ? -15.101 5.519 3.832 1.00 83.69 82 ASP A N 1
ATOM 698 C CA . ASP A 1 82 ? -16.405 4.864 3.963 1.00 83.69 82 ASP A CA 1
ATOM 699 C C . ASP A 1 82 ? -16.771 4.541 5.414 1.00 83.69 82 ASP A C 1
ATOM 701 O O . ASP A 1 82 ? -17.954 4.471 5.774 1.00 83.69 82 ASP A O 1
ATOM 705 N N . ILE A 1 83 ? -15.771 4.305 6.270 1.00 83.31 83 ILE A N 1
ATOM 706 C CA . ILE A 1 83 ? -16.005 3.809 7.627 1.00 83.31 83 ILE A CA 1
ATOM 707 C C . ILE A 1 83 ? -15.470 4.765 8.672 1.00 83.31 83 ILE A C 1
ATOM 709 O O . ILE A 1 83 ? -16.239 5.186 9.544 1.00 83.31 83 ILE A O 1
ATOM 713 N N . ILE A 1 84 ? -14.161 5.019 8.667 1.00 82.25 84 ILE A N 1
ATOM 714 C CA . ILE A 1 84 ? -13.495 5.584 9.837 1.00 82.25 84 ILE A CA 1
ATOM 715 C C . ILE A 1 84 ? -13.982 6.995 10.104 1.00 82.25 84 ILE A C 1
ATOM 717 O O . ILE A 1 84 ? -14.519 7.251 11.187 1.00 82.25 84 ILE A O 1
ATOM 721 N N . GLY A 1 85 ? -13.853 7.917 9.158 1.00 80.69 85 GLY A N 1
ATOM 722 C CA . GLY A 1 85 ? -14.258 9.277 9.484 1.00 80.69 85 GLY A CA 1
ATOM 723 C C . GLY A 1 85 ? -15.742 9.558 9.371 1.00 80.69 85 GLY A C 1
ATOM 724 O O . GLY A 1 85 ? -16.176 10.367 10.185 1.00 80.69 85 GLY A O 1
ATOM 725 N N . PRO A 1 86 ? -16.586 8.873 8.570 1.00 84.50 86 PRO A N 1
ATOM 726 C CA . PRO A 1 86 ? -18.028 8.941 8.801 1.00 84.50 86 PRO A CA 1
ATOM 727 C C . PRO A 1 86 ? -18.400 8.513 10.227 1.00 84.50 86 PRO A C 1
ATOM 729 O O . PRO A 1 86 ? -19.247 9.137 10.868 1.00 84.50 86 PRO A O 1
ATOM 732 N N . HIS A 1 87 ? -17.744 7.477 10.767 1.00 86.44 87 HIS A N 1
ATOM 733 C CA . HIS A 1 87 ? -17.997 7.020 12.131 1.00 86.44 87 HIS A CA 1
ATOM 734 C C . HIS A 1 87 ? -17.618 8.064 13.185 1.00 86.44 87 HIS A C 1
ATOM 736 O O . HIS A 1 87 ? -18.434 8.324 14.070 1.00 86.44 87 HIS A O 1
ATOM 742 N N . TYR A 1 88 ? -16.424 8.654 13.098 1.00 82.19 88 TYR A N 1
ATOM 743 C CA . TYR A 1 88 ? -15.967 9.633 14.086 1.00 82.19 88 TYR A CA 1
ATOM 744 C C . TYR A 1 88 ? -16.595 11.016 13.901 1.00 82.19 88 TYR A C 1
ATOM 746 O O . TYR A 1 88 ? -16.925 11.654 14.898 1.00 82.19 88 TYR A O 1
ATOM 754 N N . ARG A 1 89 ? -16.880 11.443 12.664 1.00 82.69 89 ARG A N 1
ATOM 755 C CA . ARG A 1 89 ? -17.659 12.658 12.378 1.00 82.69 89 ARG A CA 1
ATOM 756 C C . ARG A 1 89 ? -19.019 12.610 13.069 1.00 82.69 89 ARG A C 1
ATOM 758 O O . ARG A 1 89 ? -19.356 13.525 13.810 1.00 82.69 89 ARG A O 1
ATOM 765 N N . ALA A 1 90 ? -19.738 11.494 12.936 1.00 86.12 90 ALA A N 1
ATOM 766 C CA . ALA A 1 90 ? -21.039 11.316 13.576 1.00 86.12 90 ALA A CA 1
ATOM 767 C C . ALA A 1 90 ? -20.986 11.317 15.118 1.00 86.12 90 ALA A C 1
ATOM 769 O O . ALA A 1 90 ? -22.014 11.530 15.762 1.00 86.12 90 ALA A O 1
ATOM 770 N N . LEU A 1 91 ? -19.834 11.024 15.733 1.00 85.69 91 LEU A N 1
ATOM 771 C CA . LEU A 1 91 ? -19.659 11.121 17.187 1.00 85.69 91 LEU A CA 1
ATOM 772 C C . LEU A 1 91 ? -19.416 12.569 17.622 1.00 85.69 91 LEU A C 1
ATOM 774 O O . LEU A 1 91 ? -20.030 13.025 18.580 1.00 85.69 91 LEU A O 1
ATOM 778 N N . LEU A 1 92 ? -18.583 13.300 16.886 1.00 81.25 92 LEU A N 1
ATOM 779 C CA . LEU A 1 92 ? -18.253 14.696 17.182 1.00 81.25 92 LEU A CA 1
ATOM 780 C C . LEU A 1 92 ? -19.449 15.629 16.976 1.00 81.25 92 LEU A C 1
ATOM 782 O O . LEU A 1 92 ? -19.733 16.467 17.830 1.00 81.25 92 LEU A O 1
ATOM 786 N N . GLU A 1 93 ? -20.213 15.415 15.901 1.00 83.31 93 GLU A N 1
ATOM 787 C CA . GLU A 1 93 ? -21.447 16.160 15.624 1.00 83.31 93 GLU A CA 1
ATOM 788 C C . GLU A 1 93 ? -22.458 16.029 16.774 1.00 83.31 93 GLU A C 1
ATOM 790 O O . GLU A 1 93 ? -23.111 17.005 17.142 1.00 83.31 93 GLU A O 1
ATOM 795 N N . LYS A 1 94 ? -22.557 14.844 17.396 1.00 84.12 94 LYS A N 1
ATOM 796 C CA . LYS A 1 94 ? -23.428 14.620 18.565 1.00 84.12 94 LYS A CA 1
ATOM 797 C C . LYS A 1 94 ? -22.972 15.379 19.806 1.00 84.12 94 LYS A C 1
ATOM 799 O O . LYS A 1 94 ? -23.805 15.702 20.646 1.00 84.12 94 LYS A O 1
ATOM 804 N N . GLU A 1 95 ? -21.677 15.642 19.927 1.00 81.50 95 GLU A N 1
ATOM 805 C CA . GLU A 1 95 ? -21.091 16.392 21.040 1.00 81.50 95 GLU A CA 1
ATOM 806 C C . GLU A 1 95 ? -21.099 17.910 20.788 1.00 81.50 95 GLU A C 1
ATOM 808 O O . GLU A 1 95 ? -20.681 18.678 21.651 1.00 81.50 95 GLU A O 1
ATOM 813 N N . GLY A 1 96 ? -21.612 18.361 19.636 1.00 76.62 96 GLY A N 1
ATOM 814 C CA . GLY A 1 96 ? -21.638 19.775 19.261 1.00 76.62 96 GLY A CA 1
ATOM 815 C C . GLY A 1 96 ? -20.265 20.331 18.877 1.00 76.62 96 GLY A C 1
ATOM 816 O O . GLY A 1 96 ? -20.102 21.547 18.787 1.00 76.62 96 GLY A O 1
ATOM 817 N N . GLU A 1 97 ? -19.279 19.465 18.635 1.00 68.25 97 GLU A N 1
ATOM 818 C CA . GLU A 1 97 ? -17.930 19.855 18.241 1.00 68.25 97 GLU A CA 1
ATOM 819 C C . GLU A 1 97 ? -17.694 19.569 16.761 1.00 68.25 97 GLU A C 1
ATOM 821 O O . GLU A 1 97 ? -17.772 18.433 16.310 1.00 68.25 97 GLU A O 1
ATOM 826 N N . ASN A 1 98 ? -17.371 20.613 15.999 1.00 59.72 98 ASN A N 1
ATOM 827 C CA . ASN A 1 98 ? -17.202 20.523 14.546 1.00 59.72 98 ASN A CA 1
ATOM 828 C C . ASN A 1 98 ? -15.851 21.065 14.054 1.00 59.72 98 ASN A C 1
ATOM 830 O O . ASN A 1 98 ? -15.678 21.290 12.863 1.00 59.72 98 ASN A O 1
ATOM 834 N N . THR A 1 99 ? -14.889 21.344 14.933 1.00 59.22 99 THR A N 1
ATOM 835 C CA . THR A 1 99 ? -13.759 22.211 14.559 1.00 59.22 99 THR A CA 1
ATOM 836 C C . THR A 1 99 ? -12.485 21.473 14.163 1.00 59.22 99 THR A C 1
AT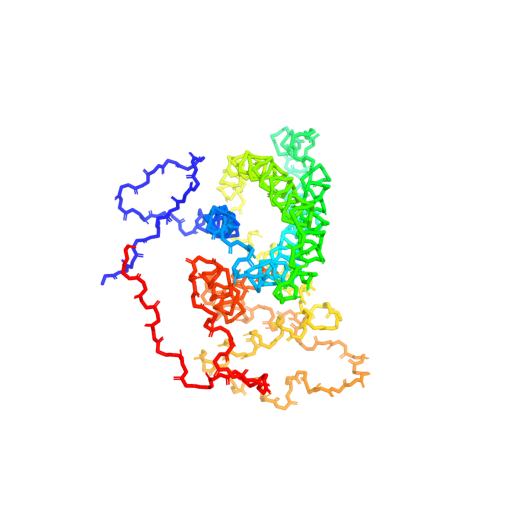OM 838 O O . THR A 1 99 ? -11.959 21.769 13.102 1.00 59.22 99 THR A O 1
ATOM 841 N N . ILE A 1 100 ? -11.982 20.504 14.931 1.00 56.59 100 ILE A N 1
ATOM 842 C CA . ILE A 1 100 ? -10.627 19.966 14.670 1.00 56.59 100 ILE A CA 1
ATOM 843 C C . ILE A 1 100 ? -10.608 18.858 13.608 1.00 56.59 100 ILE A C 1
ATOM 845 O O . ILE A 1 100 ? -9.797 18.889 12.691 1.00 56.59 100 ILE A O 1
ATOM 849 N N . ILE A 1 101 ? -11.526 17.895 13.673 1.00 55.62 101 ILE A N 1
ATOM 850 C CA . ILE A 1 101 ? -11.498 16.744 12.753 1.00 55.62 101 ILE A CA 1
ATOM 851 C C . ILE A 1 101 ? -12.079 17.099 11.388 1.00 55.62 101 ILE A C 1
ATOM 853 O O . ILE A 1 101 ? -11.570 16.616 10.390 1.00 55.62 101 ILE A O 1
ATOM 857 N N . LEU A 1 102 ? -13.061 18.005 11.309 1.00 55.34 102 LEU A N 1
ATOM 858 C CA . LEU A 1 102 ? -13.527 18.531 10.020 1.00 55.34 102 LEU A CA 1
ATOM 859 C C . LEU A 1 102 ? -12.500 19.436 9.334 1.00 55.34 102 LEU A C 1
ATOM 861 O O . LEU A 1 102 ? -12.530 19.534 8.114 1.00 55.34 102 LEU A O 1
ATOM 865 N N . GLN A 1 103 ? -11.607 20.094 10.078 1.00 57.75 103 GLN A N 1
ATOM 866 C CA . GLN A 1 103 ? -10.527 20.873 9.469 1.00 57.75 103 GLN A CA 1
ATOM 867 C C . GLN A 1 103 ? -9.482 19.975 8.825 1.00 57.75 103 GLN A C 1
ATOM 869 O O . GLN A 1 103 ? -8.996 20.315 7.757 1.00 57.75 103 GLN A O 1
ATOM 874 N N . VAL A 1 104 ? -9.180 18.832 9.437 1.00 55.41 104 VAL A N 1
ATOM 875 C CA . VAL A 1 104 ? -8.196 17.894 8.898 1.00 55.41 104 VAL A CA 1
ATOM 876 C C . VAL A 1 104 ? -8.829 17.034 7.794 1.00 55.41 104 VAL A C 1
ATOM 878 O O . VAL A 1 104 ? -8.329 17.022 6.686 1.00 55.41 104 VAL A O 1
ATOM 881 N N . TRP A 1 105 ? -10.033 16.488 7.992 1.00 56.72 105 TRP A N 1
ATOM 882 C CA . TRP A 1 105 ? -10.774 15.714 6.973 1.00 56.72 105 TRP A CA 1
ATOM 883 C C . TRP A 1 105 ? -11.464 16.529 5.870 1.00 56.72 105 TRP A C 1
ATOM 885 O O . TRP A 1 105 ? -12.034 15.962 4.939 1.00 56.72 105 TRP A O 1
ATOM 895 N N . GLY A 1 106 ? -11.514 17.849 6.012 1.00 51.47 106 GLY A N 1
ATOM 896 C CA . GLY A 1 106 ? -12.096 18.765 5.032 1.00 51.47 106 GLY A CA 1
ATOM 897 C C . GLY A 1 106 ? -11.059 19.648 4.341 1.00 51.47 106 GLY A C 1
ATOM 898 O O . GLY A 1 106 ? -11.450 20.501 3.540 1.00 51.47 106 GLY A O 1
ATOM 899 N N . SER A 1 107 ? -9.767 19.496 4.659 1.00 53.97 107 SER A N 1
ATOM 900 C CA . SER A 1 107 ? -8.694 20.239 3.998 1.00 53.97 107 SER A CA 1
ATOM 901 C C . SER A 1 107 ? -8.392 19.652 2.617 1.00 53.97 107 SER A C 1
ATOM 903 O O . SER A 1 107 ? -8.662 18.487 2.331 1.00 53.97 107 SER A O 1
ATOM 905 N N . LYS A 1 108 ? -7.816 20.476 1.735 1.00 47.00 108 LYS A N 1
ATOM 906 C CA . LYS A 1 108 ? -7.333 20.023 0.420 1.00 47.00 108 LYS A CA 1
ATOM 907 C C . LYS A 1 108 ? -6.089 19.136 0.541 1.00 47.00 108 LYS A C 1
ATOM 909 O O . LYS A 1 108 ? -5.744 18.450 -0.414 1.00 47.00 108 LYS A O 1
ATOM 914 N N . GLU A 1 109 ? -5.402 19.186 1.677 1.00 47.22 109 GLU A N 1
ATOM 915 C CA . GLU A 1 109 ? -4.227 18.375 1.991 1.00 47.22 109 GLU A CA 1
ATOM 916 C C . GLU A 1 109 ? -4.585 16.924 2.384 1.00 47.22 109 GLU A C 1
ATOM 918 O O . GLU A 1 109 ? -3.776 16.023 2.189 1.00 47.22 109 GLU A O 1
ATOM 923 N N . HIS A 1 110 ? -5.834 16.666 2.790 1.00 59.91 110 HIS A N 1
ATOM 924 C CA . HIS A 1 110 ? -6.428 15.326 2.922 1.00 59.91 110 HIS A CA 1
ATOM 925 C C . HIS A 1 110 ? -7.127 14.831 1.646 1.00 59.91 110 HIS A C 1
ATOM 927 O O . HIS A 1 110 ? -7.970 13.936 1.686 1.00 59.91 110 HIS A O 1
ATOM 933 N N . ASP A 1 111 ? -6.799 15.408 0.487 1.00 70.00 111 ASP A N 1
ATOM 934 C CA . ASP A 1 111 ? -7.349 14.948 -0.782 1.00 70.00 111 ASP A CA 1
ATOM 935 C C . ASP A 1 111 ? -6.732 13.599 -1.181 1.00 70.00 111 ASP A C 1
ATOM 937 O O . ASP A 1 111 ? -5.752 13.530 -1.934 1.00 70.00 111 ASP A O 1
ATOM 941 N N . HIS A 1 112 ? -7.344 12.507 -0.714 1.00 87.81 112 HIS A N 1
ATOM 942 C CA . HIS A 1 112 ? -7.018 11.158 -1.168 1.00 87.81 112 HIS A CA 1
ATOM 943 C C . HIS A 1 112 ? -7.064 11.071 -2.693 1.00 87.81 112 HIS A C 1
ATOM 945 O O . HIS A 1 112 ? -6.257 10.359 -3.280 1.00 87.81 112 HIS A O 1
ATOM 951 N N . LYS A 1 113 ? -7.905 11.856 -3.382 1.00 88.62 113 LYS A N 1
ATOM 952 C CA . LYS A 1 113 ? -7.935 11.869 -4.848 1.00 88.62 113 LYS A CA 1
ATOM 953 C C . LYS A 1 113 ? -6.578 12.252 -5.440 1.00 88.62 113 LYS A C 1
ATOM 955 O O . LYS A 1 113 ? -6.122 11.593 -6.369 1.00 88.62 113 LYS A O 1
ATOM 960 N N . GLY A 1 114 ? -5.910 13.282 -4.917 1.00 89.19 114 GLY A N 1
ATOM 961 C CA . GLY A 1 114 ? -4.583 13.696 -5.383 1.00 89.19 114 GLY A CA 1
ATOM 962 C C . GLY A 1 114 ? -3.518 12.616 -5.163 1.00 89.19 114 GLY A C 1
ATOM 963 O O . GLY A 1 114 ? -2.684 12.362 -6.040 1.00 89.19 114 GLY A O 1
ATOM 964 N N . LEU A 1 115 ? -3.587 11.937 -4.017 1.00 91.75 115 LEU A N 1
ATOM 965 C CA . LEU A 1 115 ? -2.726 10.809 -3.670 1.00 91.75 115 LEU A CA 1
ATOM 966 C C . LEU A 1 115 ? -2.965 9.599 -4.586 1.00 91.75 115 LEU A C 1
ATOM 968 O O . LEU A 1 115 ? -2.012 9.021 -5.119 1.00 91.75 115 LEU A O 1
ATOM 972 N N . LEU A 1 116 ? -4.227 9.229 -4.797 1.00 93.06 116 LEU A N 1
ATOM 973 C CA . LEU A 1 116 ? -4.629 8.099 -5.629 1.00 93.06 116 LEU A CA 1
ATOM 974 C C . LEU A 1 116 ? -4.332 8.381 -7.110 1.00 93.06 116 LEU A C 1
ATOM 976 O O . LEU A 1 116 ? -3.794 7.512 -7.790 1.00 93.06 116 LEU A O 1
ATOM 980 N N . ASP A 1 117 ? -4.501 9.624 -7.577 1.00 95.19 117 ASP A N 1
ATOM 981 C CA . ASP A 1 117 ? -4.084 10.074 -8.914 1.00 95.19 117 ASP A CA 1
ATOM 982 C C . ASP A 1 117 ? -2.560 9.900 -9.128 1.00 95.19 117 ASP A C 1
ATOM 984 O O . ASP A 1 117 ? -2.101 9.607 -10.242 1.00 95.19 117 ASP A O 1
ATOM 988 N N . LEU A 1 118 ? -1.738 10.089 -8.084 1.00 95.88 118 LEU A N 1
ATOM 989 C CA . LEU A 1 118 ? -0.298 9.800 -8.128 1.00 95.88 118 LEU A CA 1
ATOM 990 C C . LEU A 1 118 ? -0.018 8.293 -8.137 1.00 95.88 118 LEU A C 1
ATOM 992 O O . LEU A 1 118 ? 0.828 7.853 -8.919 1.00 95.88 118 LEU A O 1
ATOM 996 N N . MET A 1 119 ? -0.730 7.505 -7.329 1.00 96.56 119 MET A N 1
ATOM 997 C CA . MET A 1 119 ? -0.588 6.044 -7.298 1.00 96.56 119 MET A CA 1
ATOM 998 C C . MET A 1 119 ? -0.961 5.402 -8.647 1.00 96.56 119 MET A C 1
ATOM 1000 O O . MET A 1 119 ? -0.253 4.528 -9.150 1.00 96.56 119 MET A O 1
ATOM 1004 N N . ASP A 1 120 ? -1.992 5.925 -9.302 1.00 96.75 120 ASP A N 1
ATOM 1005 C CA . ASP A 1 120 ? -2.376 5.626 -10.681 1.00 96.75 120 ASP A CA 1
ATOM 1006 C C . ASP A 1 120 ? -1.242 5.878 -11.679 1.00 96.75 120 ASP A C 1
ATOM 1008 O O . ASP A 1 120 ? -0.955 5.063 -12.563 1.00 96.75 120 ASP A O 1
ATOM 1012 N N . LYS A 1 121 ? -0.562 7.025 -11.554 1.00 98.12 121 LYS A N 1
ATOM 1013 C CA . LYS A 1 121 ? 0.596 7.335 -12.402 1.00 98.12 121 LYS A CA 1
ATOM 1014 C C . LYS A 1 121 ? 1.755 6.381 -12.114 1.00 98.12 121 LYS A C 1
ATOM 1016 O O . LYS A 1 121 ? 2.402 5.957 -13.068 1.00 98.12 121 LYS A O 1
ATOM 1021 N N . VAL A 1 122 ? 2.000 6.015 -10.852 1.00 98.31 122 VAL A N 1
ATOM 1022 C CA . VAL A 1 122 ? 3.007 5.004 -10.484 1.00 98.31 122 VAL A CA 1
ATOM 1023 C C . VAL A 1 122 ? 2.708 3.673 -11.174 1.00 98.31 122 VAL A C 1
ATOM 1025 O O . VAL A 1 122 ? 3.601 3.117 -11.813 1.00 98.31 122 VAL A O 1
ATOM 1028 N N . GLN A 1 123 ? 1.465 3.183 -11.109 1.00 97.44 123 GLN A N 1
ATOM 1029 C CA . GLN A 1 123 ? 1.083 1.937 -11.778 1.00 97.44 123 GLN A CA 1
ATOM 1030 C C . GLN A 1 123 ? 1.301 2.018 -13.293 1.00 97.44 123 GLN A C 1
ATOM 1032 O O . GLN A 1 123 ? 1.964 1.145 -13.857 1.00 97.44 123 GLN A O 1
ATOM 1037 N N . ARG A 1 124 ? 0.810 3.078 -13.952 1.00 98.19 124 ARG A N 1
ATOM 1038 C CA . ARG A 1 124 ? 0.982 3.260 -15.405 1.00 98.19 124 ARG A CA 1
ATOM 1039 C C . ARG A 1 124 ? 2.455 3.310 -15.819 1.00 98.19 124 ARG A C 1
ATOM 1041 O O . ARG A 1 124 ? 2.822 2.721 -16.831 1.00 98.19 124 ARG A O 1
ATOM 1048 N N . GLN A 1 125 ? 3.310 3.974 -15.039 1.00 98.31 125 GLN A N 1
ATOM 1049 C CA . GLN A 1 125 ? 4.751 4.028 -15.315 1.00 98.31 125 GLN A CA 1
ATOM 1050 C C . GLN A 1 125 ? 5.441 2.678 -15.076 1.00 98.31 125 GLN A C 1
ATOM 1052 O O . GLN A 1 125 ? 6.324 2.296 -15.842 1.00 98.31 125 GLN A O 1
ATOM 1057 N N . ALA A 1 126 ? 5.016 1.908 -14.070 1.00 97.94 126 ALA A N 1
ATOM 1058 C CA . ALA A 1 126 ? 5.514 0.549 -13.861 1.00 97.94 126 ALA A CA 1
ATOM 1059 C C . ALA A 1 126 ? 5.120 -0.388 -15.018 1.00 97.94 126 ALA A C 1
ATOM 1061 O O . ALA A 1 126 ? 5.921 -1.221 -15.444 1.00 97.94 126 ALA A O 1
ATOM 1062 N N . GLU A 1 127 ? 3.910 -0.235 -15.560 1.00 97.69 127 GLU A N 1
ATOM 1063 C CA . GLU A 1 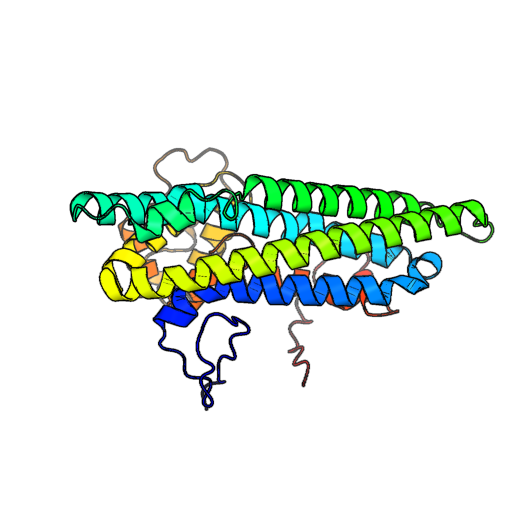127 ? 3.458 -0.945 -16.761 1.00 97.69 127 GLU A CA 1
ATOM 1064 C C . GLU A 1 127 ? 4.260 -0.549 -18.005 1.00 97.69 127 GLU A C 1
ATOM 1066 O O . GLU A 1 127 ? 4.734 -1.434 -18.718 1.00 97.69 127 GLU A O 1
ATOM 1071 N N . ALA A 1 128 ? 4.478 0.748 -18.234 1.00 97.06 128 ALA A N 1
ATOM 1072 C CA . ALA A 1 128 ? 5.289 1.239 -19.347 1.00 97.06 128 ALA A CA 1
ATOM 1073 C C . ALA A 1 128 ? 6.731 0.708 -19.285 1.00 97.06 128 ALA A C 1
ATOM 1075 O O . ALA A 1 128 ? 7.232 0.165 -20.270 1.00 97.06 128 ALA A O 1
ATOM 1076 N N . LEU A 1 129 ? 7.368 0.774 -18.110 1.00 97.19 129 LEU A N 1
ATOM 1077 C CA . LEU A 1 129 ? 8.701 0.215 -17.887 1.00 97.19 129 LEU A CA 1
ATOM 1078 C C . LEU A 1 129 ? 8.748 -1.290 -18.173 1.00 97.19 129 LEU A C 1
ATOM 1080 O O . LEU A 1 129 ? 9.664 -1.759 -18.844 1.00 97.19 129 LEU A O 1
ATOM 1084 N N . CYS A 1 130 ? 7.766 -2.047 -17.675 1.00 95.62 130 CYS A N 1
ATOM 1085 C CA . CYS A 1 130 ? 7.678 -3.486 -17.908 1.00 95.62 130 CYS A CA 1
ATOM 1086 C C . CYS A 1 130 ? 7.571 -3.811 -19.403 1.00 95.62 130 CYS A C 1
ATOM 1088 O O . CYS A 1 130 ? 8.309 -4.667 -19.888 1.00 95.62 130 CYS A O 1
ATOM 1090 N N . ASN A 1 131 ? 6.704 -3.108 -20.136 1.00 93.81 131 ASN A N 1
ATOM 1091 C CA . ASN A 1 131 ? 6.514 -3.316 -21.573 1.00 93.81 131 ASN A CA 1
ATOM 1092 C C . ASN A 1 131 ? 7.797 -3.025 -22.365 1.00 93.81 131 ASN A C 1
ATOM 1094 O O . ASN A 1 131 ? 8.172 -3.796 -23.251 1.00 93.81 131 ASN A O 1
ATOM 1098 N N . GLU A 1 132 ? 8.505 -1.943 -22.028 1.00 93.62 132 GLU A N 1
ATOM 1099 C CA . GLU A 1 132 ? 9.779 -1.619 -22.669 1.00 93.62 132 GLU A CA 1
ATOM 1100 C C . GLU A 1 132 ? 10.862 -2.656 -22.345 1.00 93.62 132 GLU A C 1
ATOM 1102 O O . GLU A 1 132 ? 11.530 -3.151 -23.258 1.00 93.62 132 GLU A O 1
ATOM 1107 N N . ALA A 1 133 ? 10.992 -3.041 -21.070 1.00 92.31 133 ALA A N 1
ATOM 1108 C CA . ALA A 1 133 ? 11.998 -3.993 -20.606 1.00 92.31 133 ALA A CA 1
ATOM 1109 C C . ALA A 1 133 ? 11.772 -5.413 -21.151 1.00 92.31 133 ALA A C 1
ATOM 1111 O O . ALA A 1 133 ? 12.730 -6.108 -21.474 1.00 92.31 133 ALA A O 1
ATOM 1112 N N . GLN A 1 134 ? 10.522 -5.852 -21.319 1.00 88.56 134 GLN A N 1
ATOM 1113 C CA . GLN A 1 134 ? 10.213 -7.146 -21.943 1.00 88.56 134 GLN A CA 1
ATOM 1114 C C . GLN A 1 134 ? 10.627 -7.208 -23.418 1.00 88.56 134 GLN A C 1
ATOM 1116 O O . GLN A 1 134 ? 10.884 -8.294 -23.932 1.00 88.56 134 GLN A O 1
ATOM 1121 N N . GLY A 1 135 ? 10.744 -6.057 -24.085 1.00 82.94 135 GLY A N 1
ATOM 1122 C CA . GLY A 1 135 ? 11.281 -5.961 -25.442 1.00 82.94 135 GLY A CA 1
ATOM 1123 C C . GLY A 1 135 ? 12.802 -6.138 -25.535 1.00 82.94 135 GLY A C 1
ATOM 1124 O O . GLY A 1 135 ? 13.337 -6.119 -26.642 1.00 82.94 135 GLY A O 1
ATOM 1125 N N . LEU A 1 136 ? 13.506 -6.300 -24.409 1.00 83.62 136 LEU A N 1
ATOM 1126 C CA . LEU A 1 136 ? 14.941 -6.585 -24.350 1.00 83.62 136 LEU A CA 1
ATOM 1127 C C . LEU A 1 136 ? 15.192 -8.091 -24.538 1.00 83.62 136 LEU A C 1
ATOM 1129 O O . LEU A 1 136 ? 15.564 -8.804 -23.606 1.00 83.62 136 LEU A O 1
ATOM 1133 N N . THR A 1 137 ? 14.949 -8.618 -25.738 1.00 66.94 137 THR A N 1
ATOM 1134 C CA . THR A 1 137 ? 15.240 -10.025 -26.059 1.00 66.94 137 THR A CA 1
ATOM 1135 C C . THR A 1 137 ? 16.452 -10.144 -26.987 1.00 66.94 137 THR A C 1
ATOM 1137 O O . THR A 1 137 ? 16.340 -9.923 -28.191 1.00 66.94 137 THR A O 1
ATOM 1140 N N . GLY A 1 138 ? 17.594 -10.581 -26.447 1.00 61.00 138 GLY A N 1
ATOM 1141 C CA . GLY A 1 138 ? 18.699 -11.156 -27.227 1.00 61.00 138 GLY A CA 1
ATOM 1142 C C . GLY A 1 138 ? 19.760 -10.193 -27.785 1.00 61.00 138 GLY A C 1
ATOM 1143 O O . GLY A 1 138 ? 19.779 -8.996 -27.507 1.00 61.00 138 GLY A O 1
ATOM 1144 N N . VAL A 1 139 ? 20.672 -10.779 -28.577 1.00 55.09 139 VAL A N 1
ATOM 1145 C CA . VAL A 1 139 ? 22.016 -10.292 -28.983 1.00 55.09 139 VAL A CA 1
ATOM 1146 C C . VAL A 1 139 ? 22.021 -8.977 -29.793 1.00 55.09 139 VAL A C 1
ATOM 1148 O O . VAL A 1 139 ? 23.083 -8.424 -30.040 1.00 55.09 139 VAL A O 1
ATOM 1151 N N . ASN A 1 140 ? 20.860 -8.412 -30.141 1.00 62.09 140 ASN A N 1
ATOM 1152 C CA . ASN A 1 140 ? 20.738 -7.183 -30.938 1.00 62.09 140 ASN A CA 1
ATOM 1153 C C . ASN A 1 140 ? 19.808 -6.147 -30.284 1.00 62.09 140 ASN A C 1
ATOM 1155 O O . ASN A 1 140 ? 18.929 -5.579 -30.936 1.00 62.09 140 ASN A O 1
ATOM 1159 N N . THR A 1 141 ? 19.976 -5.890 -28.986 1.00 80.06 141 THR A N 1
ATOM 1160 C CA . THR A 1 141 ? 19.288 -4.756 -28.355 1.00 80.06 141 THR A CA 1
ATOM 1161 C C . THR A 1 141 ? 19.880 -3.454 -28.896 1.00 80.06 141 THR A C 1
ATOM 1163 O O . THR A 1 141 ? 21.041 -3.142 -28.652 1.00 80.06 141 THR A O 1
ATOM 1166 N N . SER A 1 142 ? 19.087 -2.690 -29.652 1.00 87.94 142 SER A N 1
ATOM 1167 C CA . SER A 1 142 ? 19.524 -1.382 -30.153 1.00 87.94 142 SER A CA 1
ATOM 1168 C C . SER A 1 142 ? 19.764 -0.397 -29.003 1.00 87.94 142 SER A C 1
ATOM 1170 O O . SER A 1 142 ? 19.014 -0.398 -28.024 1.00 87.94 142 SER A O 1
ATOM 1172 N N . GLN A 1 143 ? 20.737 0.500 -29.164 1.00 90.69 143 GLN A N 1
ATOM 1173 C CA . GLN A 1 143 ? 21.011 1.585 -28.215 1.00 90.69 143 GLN A CA 1
ATOM 1174 C C . GLN A 1 143 ? 19.755 2.422 -27.905 1.00 90.69 143 GLN A C 1
ATOM 1176 O O . GLN A 1 143 ? 19.470 2.711 -26.748 1.00 90.69 143 GLN A O 1
ATOM 1181 N N . HIS A 1 144 ? 18.931 2.697 -28.921 1.00 90.56 144 HIS A N 1
ATOM 1182 C CA . HIS A 1 144 ? 17.649 3.389 -28.763 1.00 90.56 144 HIS A CA 1
ATOM 1183 C C . HIS A 1 144 ? 16.692 2.671 -27.789 1.00 90.56 144 HIS A C 1
ATOM 1185 O O . HIS A 1 144 ? 15.986 3.310 -27.013 1.00 90.56 144 HIS A O 1
ATOM 1191 N N . LYS A 1 145 ? 16.663 1.331 -27.794 1.00 91.06 145 LYS A N 1
ATOM 1192 C CA . LYS A 1 145 ? 15.816 0.546 -26.880 1.00 91.06 145 LYS A CA 1
ATOM 1193 C C . LYS A 1 145 ? 16.331 0.612 -25.441 1.00 91.06 145 LYS A C 1
ATOM 1195 O O . LYS A 1 145 ? 15.528 0.710 -24.519 1.00 91.06 145 LYS A O 1
ATOM 1200 N N . ILE A 1 146 ? 17.653 0.598 -25.258 1.00 92.56 146 ILE A N 1
ATOM 1201 C CA . ILE A 1 146 ? 18.288 0.792 -23.946 1.00 92.56 146 ILE A CA 1
ATOM 1202 C C . ILE A 1 146 ? 17.915 2.169 -23.390 1.00 92.56 146 ILE A C 1
ATOM 1204 O O . ILE A 1 146 ? 17.432 2.268 -22.264 1.00 92.56 146 ILE A O 1
ATOM 1208 N N . GLU A 1 147 ? 18.065 3.218 -24.197 1.00 94.56 147 GLU A N 1
ATOM 1209 C CA . GLU A 1 147 ? 17.712 4.590 -23.819 1.00 94.56 147 GLU A CA 1
ATOM 1210 C C . GLU A 1 147 ? 16.230 4.726 -23.458 1.00 94.56 147 GLU A C 1
ATOM 1212 O O . GLU A 1 147 ? 15.905 5.336 -22.440 1.00 94.56 147 GLU A O 1
ATOM 1217 N N . ALA A 1 148 ? 15.333 4.095 -24.224 1.00 94.69 148 ALA A N 1
ATOM 1218 C CA . ALA A 1 148 ? 13.903 4.081 -23.926 1.00 94.69 148 ALA A CA 1
ATOM 1219 C C . ALA A 1 148 ? 13.594 3.421 -22.569 1.00 94.69 148 ALA A C 1
ATOM 1221 O O . ALA A 1 148 ? 12.847 3.985 -21.768 1.00 94.69 148 ALA A O 1
ATOM 1222 N N . VAL A 1 149 ? 14.200 2.266 -22.268 1.00 95.56 149 VAL A N 1
ATOM 1223 C CA . VAL A 1 149 ? 14.026 1.581 -20.974 1.00 95.56 149 VAL A CA 1
ATOM 1224 C C . VAL A 1 149 ? 14.542 2.442 -19.820 1.00 95.56 149 VAL A C 1
ATOM 1226 O O . VAL A 1 149 ? 13.857 2.590 -18.807 1.00 95.56 149 VAL A O 1
ATOM 1229 N N . MET A 1 150 ? 15.718 3.055 -19.974 1.00 96.81 150 MET A N 1
ATOM 1230 C CA . MET A 1 150 ? 16.293 3.920 -18.941 1.00 96.81 150 MET A CA 1
ATOM 1231 C C . MET A 1 150 ? 15.461 5.189 -18.723 1.00 96.81 150 MET A C 1
ATOM 1233 O O . MET A 1 150 ? 15.283 5.614 -17.580 1.00 96.81 150 MET A O 1
ATOM 1237 N N . ALA A 1 151 ? 14.884 5.757 -19.785 1.00 96.69 151 ALA A N 1
ATOM 1238 C CA . ALA A 1 151 ? 13.957 6.880 -19.683 1.00 96.69 151 ALA A CA 1
ATOM 1239 C C . ALA A 1 151 ? 12.685 6.505 -18.900 1.00 96.69 151 ALA A C 1
ATOM 1241 O O . ALA A 1 151 ? 12.274 7.259 -18.017 1.00 96.69 151 ALA A O 1
ATOM 1242 N N . GLN A 1 152 ? 12.101 5.325 -19.150 1.00 97.81 152 GLN A N 1
ATOM 1243 C CA . GLN A 1 152 ? 10.950 4.837 -18.378 1.00 97.81 152 GLN A CA 1
ATOM 1244 C C . GLN A 1 152 ? 11.305 4.569 -16.911 1.00 97.81 152 GLN A C 1
ATOM 1246 O O . GLN A 1 152 ? 10.535 4.914 -16.016 1.00 97.81 152 GLN A O 1
ATOM 1251 N N . LEU A 1 153 ? 12.487 4.006 -16.634 1.00 98.00 153 LEU A N 1
ATOM 1252 C CA . LEU A 1 153 ? 12.944 3.799 -15.259 1.00 98.00 153 LEU A CA 1
ATOM 1253 C C . LEU A 1 153 ? 13.085 5.136 -14.522 1.00 98.00 153 LEU A C 1
ATOM 1255 O O . LEU A 1 153 ? 12.664 5.255 -13.370 1.00 98.00 153 LEU A O 1
ATOM 1259 N N . GLN A 1 154 ? 13.638 6.153 -15.184 1.00 98.31 154 GLN A N 1
ATOM 1260 C CA . GLN A 1 154 ? 13.758 7.487 -14.609 1.00 98.31 154 GLN A CA 1
ATOM 1261 C C . GLN A 1 154 ? 12.386 8.133 -14.372 1.00 98.31 154 GLN A C 1
ATOM 1263 O O . GLN A 1 154 ? 12.162 8.698 -13.302 1.00 98.31 154 GLN A O 1
ATOM 1268 N N . ALA A 1 155 ? 11.449 8.004 -15.317 1.00 97.94 155 ALA A N 1
ATOM 1269 C CA . ALA A 1 155 ? 10.080 8.489 -15.153 1.00 97.94 155 ALA A CA 1
ATOM 1270 C C . ALA A 1 155 ? 9.375 7.818 -13.962 1.00 97.94 155 ALA A C 1
ATOM 1272 O O . ALA A 1 155 ? 8.771 8.508 -13.136 1.00 97.94 155 ALA A O 1
ATOM 1273 N N . LEU A 1 156 ? 9.517 6.493 -13.820 1.00 98.44 156 LEU A N 1
ATOM 1274 C CA . LEU A 1 156 ? 8.986 5.733 -12.689 1.00 98.44 156 LEU A CA 1
ATOM 1275 C C . LEU A 1 156 ? 9.597 6.187 -11.356 1.00 98.44 156 LEU A C 1
ATOM 1277 O O . LEU A 1 156 ? 8.865 6.430 -10.399 1.00 98.44 156 LEU A O 1
ATOM 1281 N N . ARG A 1 157 ? 10.924 6.355 -11.290 1.00 98.50 157 ARG A N 1
ATOM 1282 C CA . ARG A 1 157 ? 11.619 6.870 -10.096 1.00 98.50 157 ARG A CA 1
ATOM 1283 C C . ARG A 1 157 ? 11.095 8.245 -9.692 1.00 98.50 157 ARG A C 1
ATOM 1285 O O . ARG A 1 157 ? 10.796 8.461 -8.520 1.00 98.50 157 ARG A O 1
ATOM 1292 N N . SER A 1 158 ? 10.947 9.154 -10.653 1.00 98.25 158 SER A N 1
ATOM 1293 C CA . SER A 1 158 ? 10.455 10.508 -10.401 1.00 98.25 158 SER A CA 1
ATOM 1294 C C . SER A 1 158 ? 9.014 10.520 -9.887 1.00 98.25 158 SER A C 1
ATOM 1296 O O . SER A 1 158 ? 8.740 11.177 -8.882 1.00 98.25 158 SER A O 1
ATOM 1298 N N . VAL A 1 159 ? 8.095 9.776 -10.515 1.00 98.31 159 VAL A N 1
ATOM 1299 C CA . VAL A 1 159 ? 6.699 9.736 -10.046 1.00 98.31 159 VAL A CA 1
ATOM 1300 C C . VAL A 1 159 ? 6.563 9.016 -8.705 1.00 98.31 159 VAL A C 1
ATOM 1302 O O . VAL A 1 159 ? 5.796 9.460 -7.855 1.00 98.31 159 VAL A O 1
ATOM 1305 N N . PHE A 1 160 ? 7.338 7.951 -8.476 1.00 98.25 160 PHE A N 1
ATOM 1306 C CA . PHE A 1 160 ? 7.318 7.223 -7.212 1.00 98.25 160 PHE A CA 1
ATOM 1307 C C . PHE A 1 160 ? 7.858 8.075 -6.061 1.00 98.25 160 PHE A C 1
ATOM 1309 O O . PHE A 1 160 ? 7.286 8.064 -4.976 1.00 98.25 160 PHE A O 1
ATOM 1316 N N . ALA A 1 161 ? 8.918 8.855 -6.296 1.00 98.25 161 ALA A N 1
ATOM 1317 C CA . ALA A 1 161 ? 9.434 9.796 -5.307 1.00 98.25 161 ALA A CA 1
ATOM 1318 C C . ALA A 1 161 ? 8.382 10.852 -4.931 1.00 98.25 161 ALA A C 1
ATOM 1320 O O . ALA A 1 161 ? 8.154 11.079 -3.745 1.00 98.25 161 ALA A O 1
ATOM 1321 N N . ALA A 1 162 ? 7.692 11.431 -5.922 1.00 97.31 162 ALA A N 1
ATOM 1322 C CA . ALA A 1 162 ? 6.608 12.385 -5.682 1.00 97.31 162 ALA A CA 1
ATOM 1323 C C . ALA A 1 162 ? 5.451 11.758 -4.884 1.00 97.31 162 ALA A C 1
ATOM 1325 O O . ALA A 1 162 ? 5.010 12.336 -3.893 1.00 97.31 162 ALA A O 1
ATOM 1326 N N . PHE A 1 163 ? 5.010 10.556 -5.270 1.00 97.12 163 PHE A N 1
ATOM 1327 C 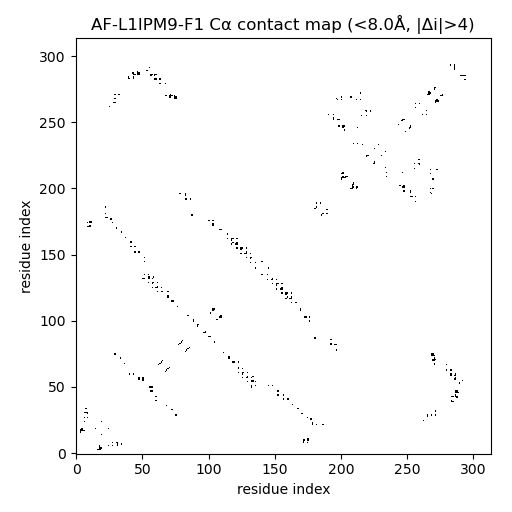CA . PHE A 1 163 ? 4.001 9.795 -4.531 1.00 97.12 163 PHE A CA 1
ATOM 1328 C C . PHE A 1 163 ? 4.438 9.518 -3.087 1.00 97.12 163 PHE A C 1
ATOM 1330 O O . PHE A 1 163 ? 3.675 9.782 -2.166 1.00 97.12 163 PHE A O 1
ATOM 1337 N N . LYS A 1 164 ? 5.665 9.027 -2.869 1.00 96.06 164 LYS A N 1
ATOM 1338 C CA . LYS A 1 164 ? 6.180 8.709 -1.530 1.00 96.06 164 LYS A CA 1
ATOM 1339 C C . LYS A 1 164 ? 6.195 9.944 -0.633 1.00 96.06 164 LYS A C 1
ATOM 1341 O O . LYS A 1 164 ? 5.754 9.856 0.506 1.00 96.06 164 LYS A O 1
ATOM 1346 N N . THR A 1 165 ? 6.700 11.072 -1.132 1.00 95.38 165 THR A N 1
ATOM 1347 C CA . THR A 1 165 ? 6.709 12.331 -0.377 1.00 95.38 165 THR A CA 1
ATOM 1348 C C . THR A 1 165 ? 5.290 12.745 -0.002 1.00 95.38 165 THR A C 1
ATOM 1350 O O . THR A 1 165 ? 5.040 12.993 1.171 1.00 95.38 165 THR A O 1
ATOM 1353 N N . TYR A 1 166 ? 4.361 12.742 -0.964 1.00 94.12 166 TYR A N 1
ATOM 1354 C CA . TYR A 1 166 ? 2.967 13.113 -0.716 1.00 94.12 166 TYR A CA 1
ATOM 1355 C C . TYR A 1 166 ? 2.292 12.178 0.299 1.00 94.12 166 TYR A C 1
ATOM 1357 O O . TYR A 1 166 ? 1.716 12.644 1.274 1.00 94.12 166 TYR A O 1
ATOM 1365 N N . MET A 1 167 ? 2.447 10.861 0.127 1.00 92.62 167 MET A N 1
ATOM 1366 C CA . MET A 1 167 ? 1.960 9.842 1.057 1.00 92.62 167 MET A CA 1
ATOM 1367 C C . MET A 1 167 ? 2.516 10.053 2.466 1.00 92.62 167 MET A C 1
ATOM 1369 O O . MET A 1 167 ? 1.777 9.990 3.432 1.00 92.62 167 MET A O 1
ATOM 1373 N N . PHE A 1 168 ? 3.817 10.300 2.621 1.00 92.31 168 PHE A N 1
ATOM 1374 C CA . PHE A 1 168 ? 4.413 10.406 3.955 1.00 92.31 168 PHE A CA 1
ATOM 1375 C C . PHE A 1 168 ? 3.932 11.652 4.696 1.00 92.31 168 PHE A C 1
ATOM 1377 O O . PHE A 1 168 ? 3.694 11.562 5.897 1.00 92.31 168 PHE A O 1
ATOM 1384 N N . THR A 1 169 ? 3.757 12.768 3.982 1.00 89.94 169 THR A N 1
ATOM 1385 C CA . THR A 1 169 ? 3.135 13.979 4.528 1.00 89.94 169 THR A CA 1
ATOM 1386 C C . THR A 1 169 ? 1.682 13.722 4.918 1.00 89.94 169 THR A C 1
ATOM 1388 O O . THR A 1 169 ? 1.312 14.014 6.048 1.00 89.94 169 THR A O 1
ATOM 1391 N N . HIS A 1 170 ? 0.895 13.096 4.040 1.00 89.19 170 HIS A N 1
ATOM 1392 C CA . HIS A 1 170 ? -0.495 12.737 4.323 1.00 89.19 170 HIS A CA 1
ATOM 1393 C C . HIS A 1 170 ? -0.622 11.863 5.584 1.00 89.19 170 HIS A C 1
ATOM 1395 O O . HIS A 1 170 ? -1.339 12.225 6.515 1.00 89.19 170 HIS A O 1
ATOM 1401 N N . LEU A 1 171 ? 0.162 10.781 5.680 1.00 87.38 171 LEU A N 1
ATOM 1402 C CA . LEU A 1 171 ? 0.170 9.922 6.868 1.00 87.38 171 LEU A CA 1
ATOM 1403 C C . LEU A 1 171 ? 0.573 10.710 8.123 1.00 87.38 171 LEU A C 1
ATOM 1405 O O . LEU A 1 171 ? -0.009 10.511 9.179 1.00 87.38 171 LEU A O 1
ATOM 1409 N N . GLU A 1 172 ? 1.567 11.599 8.051 1.00 86.06 172 GLU A N 1
ATOM 1410 C CA . GLU A 1 172 ? 1.974 12.407 9.208 1.00 86.06 172 GLU A CA 1
ATOM 1411 C C . GLU A 1 172 ? 0.849 13.323 9.710 1.00 86.06 172 GLU A C 1
ATOM 1413 O O . GLU A 1 172 ? 0.664 13.442 10.922 1.00 86.06 172 GLU A O 1
ATOM 1418 N N . GLU A 1 173 ? 0.082 13.934 8.807 1.00 82.81 173 GLU A N 1
ATOM 1419 C CA . GLU A 1 173 ? -1.065 14.776 9.157 1.00 82.81 173 GLU A CA 1
ATOM 1420 C C . GLU A 1 173 ? -2.165 13.971 9.857 1.00 82.81 173 GLU A C 1
ATOM 1422 O O . GLU A 1 173 ? -2.636 14.356 10.929 1.00 82.81 173 GLU A O 1
ATOM 1427 N N . GLU A 1 174 ? -2.542 12.822 9.299 1.00 82.44 174 GLU A N 1
ATOM 1428 C CA . GLU A 1 174 ? -3.551 11.946 9.894 1.00 82.44 174 GLU A CA 1
ATOM 1429 C C . GLU A 1 174 ? -3.155 11.466 11.296 1.00 82.44 174 GLU A C 1
ATOM 1431 O O . GLU A 1 174 ? -3.957 11.428 12.237 1.00 82.44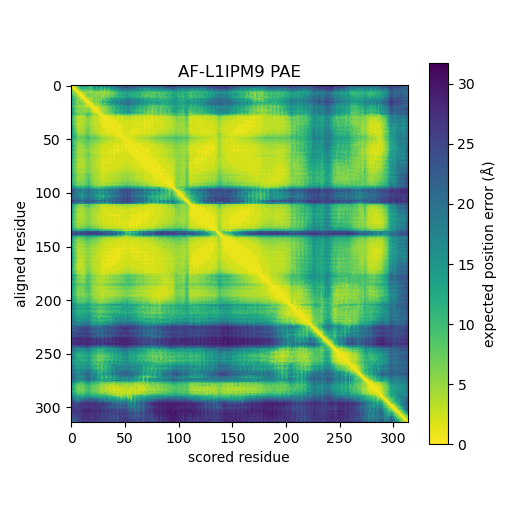 174 GLU A O 1
ATOM 1436 N N . GLU A 1 175 ? -1.880 11.125 11.466 1.00 82.12 175 GLU A N 1
ATOM 1437 C CA . GLU A 1 175 ? -1.356 10.611 12.724 1.00 82.12 175 GLU A CA 1
ATOM 1438 C C . GLU A 1 175 ? -1.288 11.650 13.841 1.00 82.12 175 GLU A C 1
ATOM 1440 O O . GLU A 1 175 ? -1.269 11.275 15.015 1.00 82.12 175 GLU A O 1
ATOM 1445 N N . GLN A 1 176 ? -1.304 12.943 13.514 1.00 79.94 176 GLN A N 1
ATOM 1446 C CA . GLN A 1 176 ? -1.463 14.002 14.513 1.00 79.94 176 GLN A CA 1
ATOM 1447 C C . GLN A 1 176 ? -2.888 14.036 15.083 1.00 79.94 176 GLN A C 1
ATOM 1449 O O . GLN A 1 176 ? -3.095 14.488 16.211 1.00 79.94 176 GLN A O 1
ATOM 1454 N N . VAL A 1 177 ? -3.872 13.526 14.338 1.00 77.56 177 VAL A N 1
ATOM 1455 C CA . VAL A 1 177 ? -5.289 13.579 14.710 1.00 77.56 177 VAL A CA 1
ATOM 1456 C C . VAL A 1 177 ? -5.745 12.303 15.408 1.00 77.56 177 VAL A C 1
ATOM 1458 O O . VAL A 1 177 ? -6.374 12.378 16.470 1.00 77.56 177 VAL A O 1
ATOM 1461 N N . TRP A 1 178 ? -5.418 11.128 14.856 1.00 76.31 178 TRP A N 1
ATOM 1462 C CA . TRP A 1 178 ? -5.931 9.838 15.339 1.00 76.31 178 TRP A CA 1
ATOM 1463 C C . TRP A 1 178 ? -5.740 9.591 16.849 1.00 76.31 178 TRP A C 1
ATOM 1465 O O . TRP A 1 178 ? -6.693 9.132 17.493 1.00 76.31 178 TRP A O 1
ATOM 1475 N N . PRO A 1 179 ? -4.592 9.929 17.478 1.00 74.31 179 PRO A N 1
ATOM 1476 C CA . PRO A 1 179 ? -4.421 9.812 18.925 1.00 74.31 179 PRO A CA 1
ATOM 1477 C C . PRO A 1 179 ? -5.440 10.609 19.733 1.00 74.31 179 PRO A C 1
ATOM 1479 O O . PRO A 1 179 ? -5.968 10.090 20.715 1.00 74.31 179 PRO A O 1
ATOM 1482 N N . GLY A 1 180 ? -5.740 11.846 19.325 1.00 76.06 180 GLY A N 1
ATOM 1483 C CA . GLY A 1 180 ? -6.697 12.707 20.021 1.00 76.06 180 GLY A CA 1
ATOM 1484 C C . GLY A 1 180 ? -8.115 12.142 19.959 1.00 76.06 180 GLY A C 1
ATOM 1485 O O . GLY A 1 180 ? -8.809 12.083 20.976 1.00 76.06 180 GLY A O 1
ATOM 1486 N N . ILE A 1 181 ? -8.513 11.624 18.791 1.00 75.81 181 ILE A N 1
ATOM 1487 C CA . ILE A 1 181 ? -9.795 10.923 18.611 1.00 75.81 181 ILE A CA 1
ATOM 1488 C C . ILE A 1 181 ? -9.873 9.703 19.528 1.00 75.81 181 ILE A C 1
ATOM 1490 O O . ILE A 1 181 ? -10.877 9.488 20.213 1.00 75.81 181 ILE A O 1
ATOM 1494 N N . PHE A 1 182 ? -8.801 8.909 19.567 1.00 73.94 182 PHE A N 1
ATOM 1495 C CA . PHE A 1 182 ? -8.747 7.720 20.404 1.00 73.94 182 PHE A CA 1
ATOM 1496 C C . PHE A 1 182 ? -8.859 8.065 21.890 1.00 73.94 182 PHE A C 1
ATOM 1498 O O . PHE A 1 182 ? -9.643 7.442 22.605 1.00 73.94 182 PHE A O 1
ATOM 1505 N N . GLN A 1 183 ? -8.070 9.029 22.366 1.00 76.75 183 GLN A N 1
ATOM 1506 C CA . GLN A 1 183 ? -8.060 9.422 23.776 1.00 76.75 183 GLN A CA 1
ATOM 1507 C C . GLN A 1 183 ? -9.437 9.908 24.231 1.00 76.75 183 GLN A C 1
ATOM 1509 O O . GLN A 1 183 ? -9.839 9.628 25.359 1.00 76.75 183 GLN A O 1
ATOM 1514 N N . ARG A 1 184 ? -10.175 10.573 23.337 1.00 81.56 184 ARG A N 1
ATOM 1515 C CA . ARG A 1 184 ? -11.519 11.085 23.597 1.00 81.56 184 ARG A CA 1
ATOM 1516 C C . ARG A 1 184 ? -12.584 9.989 23.672 1.00 81.56 184 ARG A C 1
ATOM 1518 O O . ARG A 1 184 ? -13.294 9.899 24.666 1.00 81.56 184 ARG A O 1
ATOM 1525 N N . PHE A 1 185 ? -12.709 9.159 22.636 1.00 83.38 185 PHE A N 1
ATOM 1526 C CA . PHE A 1 185 ? -13.812 8.188 22.525 1.00 83.38 185 PHE A CA 1
ATOM 1527 C C . PHE A 1 185 ? -13.486 6.806 23.109 1.00 83.38 185 PHE A C 1
ATOM 1529 O O . PHE A 1 185 ? -14.371 5.987 23.373 1.00 83.38 185 PHE A O 1
ATOM 1536 N N . GLY A 1 186 ? -12.204 6.531 23.322 1.00 80.88 186 GLY A N 1
ATOM 1537 C CA . GLY A 1 186 ? -11.715 5.309 23.931 1.00 80.88 186 GLY A CA 1
ATOM 1538 C C . GLY A 1 186 ? -11.862 4.055 23.066 1.00 80.88 186 GLY A C 1
ATOM 1539 O O . GLY A 1 186 ? -12.307 4.041 21.916 1.00 80.88 186 GLY A O 1
ATOM 1540 N N . LYS A 1 187 ? -11.472 2.928 23.666 1.00 77.12 187 LYS A N 1
ATOM 1541 C CA . LYS A 1 187 ? -11.356 1.623 22.997 1.00 77.12 187 LYS A CA 1
ATOM 1542 C C . LYS A 1 187 ? -12.691 1.052 22.498 1.00 77.12 187 LYS A C 1
ATOM 1544 O O . LYS A 1 187 ? -12.697 0.240 21.573 1.00 77.12 187 LYS A O 1
ATOM 1549 N N . ALA A 1 188 ? -13.808 1.427 23.121 1.00 83.88 188 ALA A N 1
ATOM 1550 C CA . ALA A 1 188 ? -15.124 0.895 22.777 1.00 83.88 188 ALA A CA 1
ATOM 1551 C C . ALA A 1 188 ? -15.571 1.339 21.375 1.00 83.88 188 ALA A C 1
ATOM 1553 O O . ALA A 1 188 ? -15.987 0.494 20.582 1.00 83.88 188 ALA A O 1
ATOM 1554 N N . GLU A 1 189 ? -15.417 2.623 21.038 1.00 84.88 189 GLU A N 1
ATOM 1555 C CA . GLU A 1 189 ? -15.768 3.138 19.707 1.00 84.88 189 GLU A CA 1
ATOM 1556 C C . GLU A 1 189 ? -14.821 2.606 18.629 1.00 84.88 189 GLU A C 1
ATOM 1558 O O . GLU A 1 189 ? -15.258 2.149 17.579 1.00 84.88 189 GLU A O 1
ATOM 1563 N N . VAL A 1 190 ? -13.529 2.492 18.938 1.00 77.69 190 VAL A N 1
ATOM 1564 C CA . VAL A 1 190 ? -12.536 1.888 18.032 1.00 77.69 190 VAL A CA 1
ATOM 1565 C C . VAL A 1 190 ? -12.892 0.438 17.698 1.00 77.69 190 VAL A C 1
ATOM 1567 O O . VAL A 1 190 ? -12.784 0.010 16.550 1.00 77.69 190 VAL A O 1
ATOM 1570 N N . LYS A 1 191 ? -13.385 -0.333 18.679 1.00 77.94 191 LYS A N 1
ATOM 1571 C CA . LYS A 1 191 ? -13.873 -1.698 18.436 1.00 77.94 191 LYS A CA 1
ATOM 1572 C C . LYS A 1 191 ? -15.068 -1.704 17.476 1.00 77.94 191 LYS A C 1
ATOM 1574 O O . LYS A 1 191 ? -15.140 -2.600 16.639 1.00 77.94 191 LYS A O 1
ATOM 1579 N N . LYS A 1 192 ? -15.978 -0.727 17.567 1.00 84.69 192 LYS A N 1
ATOM 1580 C CA . LYS A 1 192 ? -17.120 -0.594 16.646 1.00 84.69 192 LYS A CA 1
ATOM 1581 C C . LYS A 1 192 ? -16.668 -0.217 15.236 1.00 84.69 192 LYS A C 1
ATOM 1583 O O . LYS A 1 192 ? -17.175 -0.797 14.281 1.00 84.69 192 LYS A O 1
ATOM 1588 N N . ALA A 1 193 ? -15.704 0.693 15.100 1.00 81.62 193 ALA A N 1
ATOM 1589 C CA . ALA A 1 193 ? -15.105 1.038 13.810 1.00 81.62 193 ALA A CA 1
ATOM 1590 C C . ALA A 1 193 ? -14.474 -0.196 13.145 1.00 81.62 193 ALA A C 1
ATOM 1592 O O . ALA A 1 193 ? -14.819 -0.549 12.021 1.00 81.62 193 ALA A O 1
ATOM 1593 N N . VAL A 1 194 ? -13.643 -0.936 13.883 1.00 77.12 194 VAL A N 1
ATOM 1594 C CA . VAL A 1 194 ? -13.019 -2.171 13.382 1.00 77.12 194 VAL A CA 1
ATOM 1595 C C . VAL A 1 194 ? -14.052 -3.255 13.066 1.00 77.12 194 VAL A C 1
ATOM 1597 O O . VAL A 1 194 ? -13.898 -3.968 12.080 1.00 77.12 194 VAL A O 1
ATOM 1600 N N . ALA A 1 195 ? -15.140 -3.366 13.833 1.00 80.00 195 ALA A N 1
ATOM 1601 C CA . ALA A 1 195 ? -16.238 -4.277 13.505 1.00 80.00 195 ALA A CA 1
ATOM 1602 C C . ALA A 1 195 ? -16.860 -3.969 12.131 1.00 80.00 195 ALA A C 1
ATOM 1604 O O . ALA A 1 195 ? -17.156 -4.893 11.373 1.00 80.00 195 ALA A O 1
ATOM 1605 N N . LYS A 1 196 ? -17.030 -2.681 11.797 1.00 84.12 196 LYS A N 1
ATOM 1606 C CA . LYS A 1 196 ? -17.536 -2.245 10.486 1.00 84.12 196 LYS A CA 1
ATOM 1607 C C . LYS A 1 196 ? -16.569 -2.607 9.357 1.00 84.12 196 LYS A C 1
ATOM 1609 O O . LYS A 1 196 ? -17.030 -3.138 8.354 1.00 84.12 196 LYS A O 1
ATOM 1614 N N . ILE A 1 197 ? -15.262 -2.417 9.559 1.00 77.94 197 ILE A N 1
ATOM 1615 C CA . ILE A 1 197 ? -14.211 -2.798 8.593 1.00 77.94 197 ILE A CA 1
ATOM 1616 C C . ILE A 1 197 ? -14.273 -4.291 8.292 1.00 77.94 197 ILE A C 1
ATOM 1618 O O . ILE A 1 197 ? -14.433 -4.694 7.145 1.00 77.94 197 ILE A O 1
ATOM 1622 N N . ILE A 1 198 ? -14.255 -5.118 9.341 1.00 74.56 198 ILE A N 1
ATOM 1623 C CA . ILE A 1 198 ? -14.336 -6.576 9.203 1.00 74.56 198 ILE A CA 1
ATOM 1624 C C . ILE A 1 198 ? -15.605 -6.975 8.444 1.00 74.56 198 ILE A C 1
ATOM 1626 O O . ILE A 1 198 ? -15.558 -7.828 7.559 1.00 74.56 198 ILE A O 1
ATOM 1630 N N . LYS A 1 199 ? -16.743 -6.348 8.767 1.00 78.75 199 LYS A N 1
ATOM 1631 C CA . LYS A 1 199 ? -18.012 -6.611 8.087 1.00 78.75 199 LYS A CA 1
ATOM 1632 C C . LYS A 1 199 ? -17.955 -6.241 6.606 1.00 78.75 199 LYS A C 1
ATOM 1634 O O . LYS A 1 199 ? -18.423 -7.037 5.795 1.00 78.75 199 LYS A O 1
ATOM 1639 N N . GLN A 1 200 ? -17.397 -5.079 6.264 1.00 80.56 200 GLN A N 1
ATOM 1640 C CA . GLN A 1 200 ? -17.225 -4.634 4.882 1.00 80.56 200 GLN A CA 1
ATOM 1641 C C . GLN A 1 200 ? -16.356 -5.620 4.103 1.00 80.56 200 GLN A C 1
ATOM 1643 O O . GLN A 1 200 ? -16.821 -6.157 3.098 1.00 80.56 200 GLN A O 1
ATOM 1648 N N . ASP A 1 201 ? -15.165 -5.949 4.603 1.00 72.88 201 ASP A N 1
ATOM 1649 C CA . ASP A 1 201 ? -14.240 -6.851 3.911 1.00 72.88 201 ASP A CA 1
ATOM 1650 C C . ASP A 1 201 ? -14.822 -8.254 3.733 1.00 72.88 201 ASP A C 1
ATOM 1652 O O . ASP A 1 201 ? -14.746 -8.835 2.651 1.00 72.88 201 ASP A O 1
ATOM 1656 N N . MET A 1 202 ? -15.481 -8.794 4.760 1.00 72.38 202 MET A N 1
ATOM 1657 C CA . MET A 1 202 ? -16.173 -10.079 4.646 1.00 72.38 202 MET A CA 1
ATOM 1658 C C . MET A 1 202 ? -17.389 -10.009 3.713 1.00 72.38 202 MET A C 1
ATOM 1660 O O . MET A 1 202 ? -17.762 -11.020 3.126 1.00 72.38 202 MET A O 1
ATOM 1664 N N . SER A 1 203 ? -18.018 -8.849 3.534 1.00 73.88 203 SER A N 1
ATOM 1665 C CA . SER A 1 203 ? -19.167 -8.716 2.630 1.00 73.88 203 SER A CA 1
ATOM 1666 C C . SER A 1 203 ? -18.782 -8.648 1.149 1.00 73.88 203 SER A C 1
ATOM 1668 O O . SER A 1 203 ? -19.634 -8.906 0.297 1.00 73.88 203 SER A O 1
ATOM 1670 N N . LYS A 1 204 ? -17.512 -8.354 0.828 1.00 71.38 204 LYS A N 1
ATOM 1671 C CA . LYS A 1 204 ? -17.043 -8.251 -0.559 1.00 71.38 204 LYS A CA 1
ATOM 1672 C C . LYS A 1 204 ? -17.260 -9.565 -1.319 1.00 71.38 204 LYS A C 1
ATOM 1674 O O . LYS A 1 204 ? -16.984 -10.663 -0.825 1.00 71.38 204 LYS A O 1
ATOM 1679 N N . ALA A 1 205 ? -17.748 -9.452 -2.550 1.00 64.38 205 ALA A N 1
ATOM 1680 C CA . ALA A 1 205 ? -17.785 -10.572 -3.483 1.00 64.38 205 ALA A CA 1
ATOM 1681 C C . ALA A 1 205 ? -16.388 -10.808 -4.086 1.00 64.38 205 ALA A C 1
ATOM 1683 O O . ALA A 1 205 ? -15.584 -9.885 -4.200 1.00 64.38 205 ALA A O 1
ATOM 1684 N N . GLY A 1 206 ? -16.098 -12.043 -4.500 1.00 65.12 206 GLY A N 1
ATOM 1685 C CA . GLY A 1 206 ? -14.853 -12.369 -5.199 1.00 65.12 206 GLY A CA 1
ATOM 1686 C C . GLY A 1 206 ? -13.638 -12.639 -4.290 1.00 65.12 206 GLY A C 1
ATOM 1687 O O . GLY A 1 206 ? -13.803 -12.978 -3.113 1.00 65.12 206 GLY A O 1
ATOM 1688 N N . PRO A 1 207 ? -12.410 -12.559 -4.843 1.00 59.62 207 PRO A N 1
ATOM 1689 C CA . PRO A 1 207 ? -11.184 -13.003 -4.171 1.00 59.62 207 PRO A CA 1
ATOM 1690 C C . PRO A 1 207 ? -10.873 -12.270 -2.863 1.00 59.62 207 PRO A C 1
ATOM 1692 O O . PRO A 1 207 ? -10.373 -12.888 -1.927 1.00 59.62 207 PRO A O 1
ATOM 1695 N N . GLU A 1 208 ? -11.199 -10.980 -2.772 1.00 61.25 208 GLU A N 1
ATOM 1696 C CA . GLU A 1 208 ? -10.938 -10.161 -1.581 1.00 61.25 208 GLU A CA 1
ATOM 1697 C C . GLU A 1 208 ? -11.755 -10.631 -0.376 1.00 61.25 208 GLU A C 1
ATOM 1699 O O . GLU A 1 208 ? -11.195 -10.944 0.677 1.00 61.25 208 GLU A O 1
ATOM 1704 N N . GLY A 1 209 ? -13.072 -10.777 -0.545 1.00 64.25 209 GLY A N 1
ATOM 1705 C CA . GLY A 1 209 ? -13.929 -11.282 0.525 1.00 64.25 209 GLY A CA 1
ATOM 1706 C C . GLY A 1 209 ? -13.619 -12.732 0.885 1.00 64.25 209 GLY A C 1
ATOM 1707 O O . GLY A 1 209 ? -13.684 -13.108 2.057 1.00 64.25 209 GLY A O 1
ATOM 1708 N N . LEU A 1 210 ? -13.213 -13.552 -0.091 1.00 62.97 210 LEU A N 1
ATOM 1709 C CA . LEU A 1 210 ? -12.757 -14.917 0.171 1.00 62.97 210 LEU A CA 1
ATOM 1710 C C . LEU A 1 210 ? -11.459 -14.937 0.991 1.00 62.97 210 LEU A C 1
ATOM 1712 O O . LEU A 1 210 ? -11.343 -15.744 1.917 1.00 62.97 210 LEU A O 1
ATOM 1716 N N . ALA A 1 211 ? -10.505 -14.051 0.699 1.00 61.59 211 ALA A N 1
ATOM 1717 C CA . ALA A 1 211 ? -9.260 -13.928 1.452 1.00 61.59 211 ALA A CA 1
ATOM 1718 C C . ALA A 1 211 ? -9.517 -13.480 2.899 1.00 61.59 211 ALA A C 1
ATOM 1720 O O . ALA A 1 211 ? -8.993 -14.102 3.828 1.00 61.59 211 ALA A O 1
ATOM 1721 N N . ALA A 1 212 ? -10.381 -12.479 3.103 1.00 64.75 212 ALA A N 1
ATOM 1722 C CA . ALA A 1 212 ? -10.771 -12.004 4.431 1.00 64.75 212 ALA A CA 1
ATOM 1723 C C . ALA A 1 212 ? -11.426 -13.119 5.270 1.00 64.75 212 ALA A C 1
ATOM 1725 O O . ALA A 1 212 ? -11.011 -13.383 6.404 1.00 64.75 212 ALA A O 1
ATOM 1726 N N . LYS A 1 213 ? -12.386 -13.853 4.689 1.00 66.31 213 LYS A N 1
ATOM 1727 C CA . LYS A 1 213 ? -13.041 -15.010 5.335 1.00 66.31 213 LYS A CA 1
ATOM 1728 C C . LYS A 1 213 ? -12.056 -16.136 5.631 1.00 66.31 213 LYS A C 1
ATOM 1730 O O . LYS A 1 213 ? -12.080 -16.714 6.717 1.00 66.31 213 LYS A O 1
ATOM 1735 N N . SER A 1 214 ? -11.164 -16.435 4.688 1.00 62.12 214 SER A N 1
ATOM 1736 C CA . SER A 1 214 ? -10.159 -17.494 4.830 1.00 62.12 214 SER A CA 1
ATOM 1737 C C . SER A 1 214 ? -9.163 -17.188 5.944 1.00 62.12 214 SER A C 1
ATOM 1739 O O . SER A 1 214 ? -8.838 -18.075 6.736 1.00 62.12 214 SER A O 1
ATOM 1741 N N . PHE A 1 215 ? -8.709 -15.936 6.052 1.00 64.06 215 PHE A N 1
ATOM 1742 C CA . PHE A 1 215 ? -7.868 -15.508 7.166 1.00 64.06 215 PHE A CA 1
ATOM 1743 C C . PHE A 1 215 ? -8.599 -15.638 8.495 1.00 64.06 215 PHE A C 1
ATOM 1745 O O . PHE A 1 215 ? -8.053 -16.215 9.438 1.00 64.06 215 PHE A O 1
ATOM 1752 N N . ALA A 1 216 ? -9.836 -15.142 8.560 1.00 63.88 216 ALA A N 1
ATOM 1753 C CA . ALA A 1 216 ? -10.615 -15.196 9.783 1.00 63.88 216 ALA A CA 1
ATOM 1754 C C . ALA A 1 216 ? -10.823 -16.641 10.255 1.00 63.88 216 ALA A C 1
ATOM 1756 O O . ALA A 1 216 ? -10.577 -16.950 11.421 1.00 63.88 216 ALA A O 1
ATOM 1757 N N . GLY A 1 217 ? -11.169 -17.548 9.338 1.00 61.44 217 GLY A N 1
ATOM 1758 C CA . GLY A 1 217 ? -11.291 -18.974 9.630 1.00 61.44 217 GLY A CA 1
ATOM 1759 C C . GLY A 1 217 ? -9.980 -19.617 10.076 1.00 61.44 217 GLY A C 1
ATOM 1760 O O . GLY A 1 217 ? -9.956 -20.301 11.096 1.00 61.44 217 GLY A O 1
ATOM 1761 N N . ALA A 1 218 ? -8.873 -19.356 9.375 1.00 62.25 218 ALA A N 1
ATOM 1762 C CA . ALA A 1 218 ? -7.562 -19.884 9.752 1.00 62.25 218 ALA A CA 1
ATOM 1763 C C . ALA A 1 218 ? -7.099 -19.382 11.129 1.00 62.25 218 ALA A C 1
ATOM 1765 O O . ALA A 1 218 ? -6.417 -20.104 11.858 1.00 62.25 218 ALA A O 1
ATOM 1766 N N . PHE A 1 219 ? -7.449 -18.150 11.499 1.00 62.41 219 PHE A N 1
ATOM 1767 C CA . PHE A 1 219 ? -7.127 -17.619 12.816 1.00 62.41 219 PHE A CA 1
ATOM 1768 C C . PHE A 1 219 ? -7.955 -18.300 13.911 1.00 62.41 219 PHE A C 1
ATOM 1770 O O . PHE A 1 219 ? -7.385 -18.804 14.879 1.00 62.41 219 PHE A O 1
ATOM 1777 N N . LEU A 1 220 ? -9.280 -18.351 13.744 1.00 61.66 220 LEU A N 1
ATOM 1778 C CA . LEU A 1 220 ? -10.191 -18.983 14.704 1.00 61.66 220 LEU A CA 1
ATOM 1779 C C . LEU A 1 220 ? -9.853 -20.468 14.919 1.00 61.66 220 LEU A C 1
ATOM 1781 O O . LEU A 1 220 ? -9.930 -20.964 16.041 1.00 61.66 220 LEU A O 1
ATOM 1785 N N . ASP A 1 221 ? -9.395 -21.165 13.878 1.00 60.97 221 ASP A N 1
ATOM 1786 C CA . ASP A 1 221 ? -8.887 -22.534 13.999 1.00 60.97 221 ASP A CA 1
ATOM 1787 C C . ASP A 1 221 ? -7.675 -22.647 14.913 1.00 60.97 221 ASP A C 1
ATOM 1789 O O . A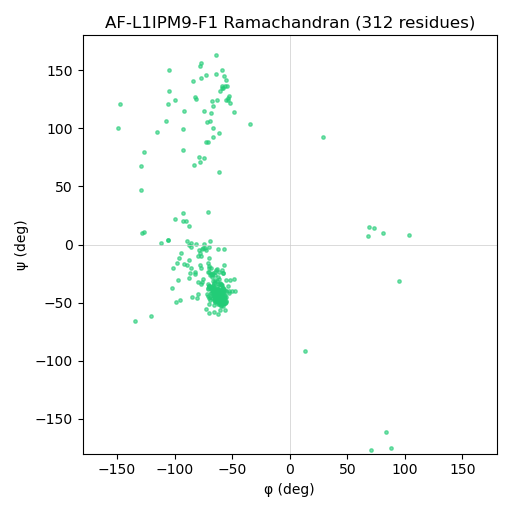SP A 1 221 ? -7.651 -23.480 15.819 1.00 60.97 221 ASP A O 1
ATOM 1793 N N . ASN A 1 222 ? -6.667 -21.805 14.675 1.00 55.00 222 ASN A N 1
ATOM 1794 C CA . ASN A 1 222 ? -5.430 -21.815 15.450 1.00 55.00 222 ASN A CA 1
ATOM 1795 C C . ASN A 1 222 ? -5.651 -21.363 16.899 1.00 55.00 222 ASN A C 1
ATOM 1797 O O . ASN A 1 222 ? -4.905 -21.773 17.783 1.00 55.00 222 ASN A O 1
ATOM 1801 N N . ALA A 1 223 ? -6.686 -20.560 17.153 1.00 54.31 223 ALA A N 1
ATOM 1802 C CA . ALA A 1 223 ? -7.114 -20.182 18.496 1.00 54.31 223 ALA A CA 1
ATOM 1803 C C . ALA A 1 223 ? -7.857 -21.311 19.247 1.00 54.31 223 ALA A C 1
ATOM 1805 O O . ALA A 1 223 ? -8.204 -21.142 20.413 1.00 54.31 223 ALA A O 1
ATOM 1806 N N . GLY A 1 224 ? -8.098 -22.468 18.611 1.00 54.72 224 GLY A N 1
ATOM 1807 C CA . GLY A 1 224 ? -8.832 -23.590 19.209 1.00 54.72 224 GLY A CA 1
ATOM 1808 C C . GLY A 1 224 ? -10.357 -23.437 19.159 1.00 54.72 224 GLY A C 1
ATOM 1809 O O . GLY A 1 224 ? -11.082 -24.242 19.747 1.00 54.72 224 GLY A O 1
ATOM 1810 N N . SER A 1 225 ? -10.861 -22.444 18.422 1.00 54.56 225 SER A N 1
ATOM 1811 C CA . SER A 1 225 ? -12.287 -22.103 18.313 1.00 54.56 225 SER A CA 1
ATOM 1812 C C . SER A 1 225 ? -13.032 -22.909 17.239 1.00 54.56 225 SER A C 1
ATOM 1814 O O . SER A 1 225 ? -14.244 -22.751 17.059 1.00 54.56 225 SER A O 1
ATOM 1816 N N . SER A 1 226 ? -12.333 -23.827 16.561 1.00 48.47 226 SER A N 1
ATOM 1817 C CA . SER A 1 226 ? -12.827 -24.675 15.463 1.00 48.47 226 SER A CA 1
ATOM 1818 C C . SER A 1 226 ? -14.046 -25.541 15.813 1.00 48.47 226 SER A C 1
ATOM 1820 O O . SER A 1 226 ? -14.765 -25.984 14.918 1.00 48.47 226 SER A O 1
ATOM 1822 N N . LYS A 1 227 ? -14.341 -25.750 17.105 1.00 48.94 227 LYS A N 1
ATOM 1823 C CA . LYS A 1 227 ? -15.513 -26.522 17.559 1.00 48.94 227 LYS A CA 1
ATOM 1824 C C . LYS A 1 227 ? -16.856 -25.856 17.238 1.00 48.94 227 LYS A C 1
ATOM 1826 O O . LYS A 1 227 ? -17.859 -26.554 17.145 1.00 48.94 227 LYS A O 1
ATOM 1831 N N . SER A 1 228 ? -16.903 -24.531 17.080 1.00 47.38 228 SER A N 1
ATOM 1832 C CA . SER A 1 228 ? -18.164 -23.799 16.856 1.00 47.38 228 SER A CA 1
ATOM 1833 C C . SER A 1 228 ? -18.413 -23.415 15.395 1.00 47.38 228 SER A C 1
ATOM 1835 O O . SER A 1 228 ? -19.559 -23.183 15.015 1.00 47.38 228 SER A O 1
ATOM 1837 N N . PHE A 1 229 ? -17.360 -23.391 14.577 1.00 49.81 229 PHE A N 1
ATOM 1838 C CA . PHE A 1 229 ? -17.423 -23.153 13.135 1.00 49.81 229 PHE A CA 1
ATOM 1839 C C . PHE A 1 229 ? -16.709 -24.300 12.418 1.00 49.81 229 PHE A C 1
ATOM 1841 O O . PHE A 1 229 ? -15.539 -24.166 12.046 1.00 49.81 229 PHE A O 1
ATOM 1848 N N . PRO A 1 230 ? -17.383 -25.456 12.260 1.00 50.88 230 PRO A N 1
ATOM 1849 C CA . PRO A 1 230 ? -16.774 -26.602 11.611 1.00 50.88 230 PRO A CA 1
ATOM 1850 C C . PRO A 1 230 ? -16.340 -26.223 10.186 1.00 50.88 230 PRO A C 1
ATOM 1852 O O . PRO A 1 230 ? -16.990 -25.388 9.549 1.00 50.88 230 PRO A O 1
ATOM 1855 N N . PRO A 1 231 ? -15.278 -26.849 9.652 1.00 49.97 231 PRO A N 1
ATOM 1856 C CA . PRO A 1 231 ? -14.798 -26.606 8.292 1.00 49.97 231 PRO A CA 1
ATOM 1857 C C . PRO A 1 231 ? -15.893 -26.645 7.214 1.00 49.97 231 PRO A C 1
ATOM 1859 O O . PRO A 1 231 ? -15.819 -25.903 6.244 1.00 49.97 231 PRO A O 1
ATOM 1862 N N . SER A 1 232 ? -16.952 -27.432 7.432 1.00 45.94 232 SER A N 1
ATOM 1863 C CA . SER A 1 232 ? -18.131 -27.557 6.564 1.00 45.94 232 SER A CA 1
ATOM 1864 C C . SER A 1 232 ? -19.067 -26.337 6.519 1.00 45.94 232 SER A C 1
ATOM 1866 O O . SER A 1 232 ? -19.948 -26.297 5.668 1.00 45.94 232 SER A O 1
ATOM 1868 N N . LYS A 1 233 ? -18.902 -25.350 7.414 1.00 48.94 233 LYS A N 1
ATOM 1869 C CA . LYS A 1 233 ? -19.618 -24.054 7.410 1.00 48.94 233 LYS A CA 1
ATOM 1870 C C . LYS A 1 233 ? -18.743 -22.879 6.957 1.00 48.94 233 LYS A C 1
ATOM 1872 O O . LYS A 1 233 ? -19.176 -21.727 7.004 1.00 48.94 233 LYS A O 1
ATOM 1877 N N . ARG A 1 234 ? -17.500 -23.145 6.543 1.00 57.50 234 ARG A N 1
ATOM 1878 C CA . ARG A 1 234 ? -16.692 -22.164 5.802 1.00 57.50 234 ARG A CA 1
ATOM 1879 C C . ARG A 1 234 ? -17.377 -21.893 4.468 1.00 57.50 234 ARG A C 1
ATOM 1881 O O . ARG A 1 234 ? -18.231 -22.694 4.085 1.00 57.50 234 ARG A O 1
ATOM 1888 N N . PRO A 1 235 ? -17.043 -20.808 3.754 1.00 47.12 235 PRO A N 1
ATOM 1889 C CA . PRO A 1 235 ? -17.475 -20.679 2.379 1.00 47.12 235 PRO A CA 1
ATOM 1890 C C . PRO A 1 235 ? -16.834 -21.861 1.651 1.00 47.12 235 PRO A C 1
ATOM 1892 O O . PRO A 1 235 ? -15.653 -21.840 1.318 1.00 47.12 235 PRO A O 1
ATOM 1895 N N . ALA A 1 236 ? -17.590 -22.948 1.503 1.00 45.22 236 ALA A N 1
ATOM 1896 C CA . ALA A 1 236 ? -17.326 -23.900 0.456 1.00 45.22 236 ALA A CA 1
ATOM 1897 C C . ALA A 1 236 ? -17.337 -23.066 -0.825 1.00 45.22 236 ALA A C 1
ATOM 1899 O O . ALA A 1 236 ? -18.103 -22.103 -0.920 1.00 45.22 236 ALA A O 1
ATOM 1900 N N . GLU A 1 237 ? -16.449 -23.382 -1.755 1.00 45.50 237 GLU A N 1
ATOM 1901 C CA . GLU A 1 237 ? -16.355 -22.789 -3.087 1.00 45.50 237 GLU A CA 1
ATOM 1902 C C . GLU A 1 237 ? -17.656 -23.048 -3.874 1.00 45.50 237 GLU A C 1
ATOM 1904 O O . GLU A 1 237 ? -17.678 -23.779 -4.855 1.00 45.50 237 GLU A O 1
ATOM 1909 N N . VAL A 1 238 ? -18.786 -22.535 -3.391 1.00 39.06 238 VAL A N 1
ATOM 1910 C CA . VAL A 1 238 ? -20.133 -22.825 -3.861 1.00 39.06 238 VAL A CA 1
ATOM 1911 C C . VAL A 1 238 ? -20.663 -21.522 -4.434 1.00 39.06 238 VAL A C 1
ATOM 1913 O O . VAL A 1 238 ? -21.125 -20.649 -3.688 1.00 39.06 238 VAL A O 1
ATOM 1916 N N . PRO A 1 239 ? -20.572 -21.356 -5.762 1.00 39.38 239 PRO A N 1
ATOM 1917 C CA . PRO A 1 239 ? -21.217 -20.259 -6.454 1.00 39.38 239 PRO A CA 1
ATOM 1918 C C . PRO A 1 239 ? -22.712 -20.243 -6.108 1.00 39.38 239 PRO A C 1
ATOM 1920 O O . PRO A 1 239 ? -23.400 -21.249 -6.269 1.00 39.38 239 PRO A O 1
ATOM 1923 N N . GLY A 1 240 ? -23.221 -19.103 -5.633 1.00 44.75 240 GLY A N 1
ATOM 1924 C CA . GLY A 1 240 ? -24.666 -18.857 -5.532 1.00 44.75 240 GLY A CA 1
ATOM 1925 C C . GLY A 1 240 ? -25.321 -18.959 -4.148 1.00 44.75 240 GLY A C 1
ATOM 1926 O O . GLY A 1 240 ? -26.544 -18.855 -4.071 1.00 44.75 240 GLY A O 1
ATOM 1927 N N . ALA A 1 241 ? -24.581 -19.093 -3.043 1.00 40.97 241 ALA A N 1
ATOM 1928 C CA . ALA A 1 241 ? -25.183 -19.065 -1.702 1.00 40.97 241 ALA A CA 1
ATOM 1929 C C . ALA A 1 241 ? -25.525 -17.631 -1.224 1.00 40.97 241 ALA A C 1
ATOM 1931 O O . ALA A 1 241 ? -24.914 -17.087 -0.308 1.00 40.97 241 ALA A O 1
ATOM 1932 N N . LEU A 1 242 ? -26.546 -17.019 -1.833 1.00 42.94 242 LEU A N 1
ATOM 1933 C CA . LEU A 1 242 ? -27.233 -15.816 -1.346 1.00 42.94 242 LEU A CA 1
ATOM 1934 C C . LEU A 1 242 ? -28.224 -16.179 -0.224 1.00 42.94 242 LEU A C 1
ATOM 1936 O O . LEU A 1 242 ? -29.432 -16.197 -0.433 1.00 42.94 242 LEU A O 1
ATOM 1940 N N . LYS A 1 243 ? -27.728 -16.467 0.982 1.00 48.50 243 LYS A N 1
ATOM 1941 C CA . LYS A 1 243 ? -28.499 -16.354 2.236 1.00 48.50 243 LYS A CA 1
ATOM 1942 C C . LYS A 1 243 ? -27.522 -16.007 3.352 1.00 48.50 243 LYS A C 1
ATOM 1944 O O . LYS A 1 243 ? -26.821 -16.901 3.797 1.00 48.50 243 LYS A O 1
ATOM 1949 N N . LEU A 1 244 ? -27.478 -14.719 3.725 1.00 53.12 244 LEU A N 1
ATOM 1950 C CA . LEU A 1 244 ? -26.694 -14.120 4.820 1.00 53.12 244 LEU A CA 1
ATOM 1951 C C . LEU A 1 244 ? -25.393 -14.870 5.114 1.00 53.12 244 LEU A C 1
ATOM 1953 O O . LEU A 1 244 ? -25.391 -15.814 5.902 1.00 53.12 244 LEU A O 1
ATOM 1957 N N . ASP A 1 245 ? -24.306 -14.429 4.480 1.00 63.28 245 ASP A N 1
ATOM 1958 C CA . ASP A 1 245 ? -22.986 -15.000 4.714 1.00 63.28 245 ASP A CA 1
ATOM 1959 C C . ASP A 1 245 ? -22.730 -15.088 6.233 1.00 63.28 245 ASP A C 1
ATOM 1961 O O . ASP A 1 245 ? -22.681 -14.047 6.901 1.00 63.28 245 ASP A O 1
ATOM 1965 N N . PRO A 1 246 ? -22.617 -16.301 6.812 1.00 64.19 246 PRO A N 1
ATOM 1966 C CA . PRO A 1 246 ? -22.487 -16.468 8.254 1.00 64.19 246 PRO A CA 1
ATOM 1967 C C . PRO A 1 246 ? -21.253 -15.745 8.805 1.00 64.19 246 PRO A C 1
ATOM 1969 O O . PRO A 1 246 ? -21.250 -15.381 9.983 1.00 64.19 246 PRO A O 1
ATOM 1972 N N . TRP A 1 247 ? -20.251 -15.467 7.962 1.00 65.94 247 TRP A N 1
ATOM 1973 C CA . TRP A 1 247 ? -19.060 -14.697 8.316 1.00 65.94 247 TRP A CA 1
ATOM 1974 C C . TRP A 1 247 ? -19.351 -13.222 8.597 1.00 65.94 247 TRP A C 1
ATOM 1976 O O . TRP A 1 247 ? -18.653 -12.611 9.396 1.00 65.94 247 TRP A O 1
ATOM 1986 N N . CYS A 1 248 ? -20.423 -12.668 8.031 1.00 65.19 248 CYS A N 1
ATOM 1987 C CA . CYS A 1 248 ? -20.853 -11.291 8.271 1.00 65.19 248 CYS A CA 1
ATOM 1988 C C . CYS A 1 248 ? -21.810 -11.147 9.471 1.00 65.19 248 CYS A C 1
ATOM 1990 O O . CYS A 1 248 ? -22.318 -10.048 9.713 1.00 65.19 248 CYS A O 1
ATOM 1992 N N . SER A 1 249 ? -22.108 -12.231 10.201 1.00 71.06 249 SER A N 1
ATOM 1993 C CA . SER A 1 249 ? -23.011 -12.185 11.359 1.00 71.06 249 SER A CA 1
ATOM 1994 C C . SER A 1 249 ? -22.369 -11.488 12.563 1.00 71.06 249 SER A C 1
ATOM 1996 O O . SER A 1 249 ? -21.170 -11.630 12.806 1.00 71.06 249 SER A O 1
ATOM 1998 N N . GLU A 1 250 ? -23.175 -10.776 13.360 1.00 72.81 250 GLU A N 1
ATOM 1999 C CA . GLU A 1 250 ? -22.696 -10.103 14.580 1.00 72.81 250 GLU A CA 1
ATOM 2000 C C . GLU A 1 250 ? -22.007 -11.084 15.533 1.00 72.81 250 GLU A C 1
ATOM 2002 O O . GLU A 1 250 ? -20.936 -10.785 16.042 1.00 72.81 250 GLU A O 1
ATOM 2007 N N . ALA A 1 251 ? -22.539 -12.301 15.678 1.00 70.31 251 ALA A N 1
ATOM 2008 C CA . ALA A 1 251 ? -21.943 -13.335 16.520 1.00 70.31 251 ALA A CA 1
ATOM 2009 C C . ALA A 1 251 ? -20.536 -13.768 16.058 1.00 70.31 251 ALA A C 1
ATOM 2011 O O . ALA A 1 251 ? -19.667 -14.016 16.897 1.00 70.31 251 ALA A O 1
ATOM 2012 N N . VAL A 1 252 ? -20.290 -13.866 14.743 1.00 67.62 252 VAL A N 1
ATOM 2013 C CA . VAL A 1 252 ? -18.949 -14.177 14.214 1.00 67.62 252 VAL A CA 1
ATOM 2014 C C . VAL A 1 252 ? -18.005 -13.009 14.433 1.00 67.62 252 VAL A C 1
ATOM 2016 O O . VAL A 1 252 ? -16.890 -13.218 14.910 1.00 67.62 252 VAL A O 1
ATOM 2019 N N . ILE A 1 253 ? -18.453 -11.791 14.134 1.00 71.19 253 ILE A N 1
ATOM 2020 C CA . ILE A 1 253 ? -17.644 -10.582 14.290 1.00 71.19 253 ILE A CA 1
ATOM 2021 C C . ILE A 1 253 ? -17.296 -10.364 15.766 1.00 71.19 253 ILE A C 1
ATOM 2023 O O . ILE A 1 253 ? -16.127 -10.176 16.086 1.00 71.19 253 ILE A O 1
ATOM 2027 N N . ASP A 1 254 ? -18.254 -10.464 16.685 1.00 73.19 254 ASP A N 1
ATOM 2028 C CA . ASP A 1 254 ? -18.022 -10.289 18.121 1.00 73.19 254 ASP A CA 1
ATOM 2029 C C . ASP A 1 254 ? -17.030 -11.302 18.672 1.00 73.19 254 ASP A C 1
ATOM 2031 O O . ASP A 1 254 ? -16.119 -10.936 19.420 1.00 73.19 254 ASP A O 1
ATOM 2035 N N . ARG A 1 255 ? -17.171 -12.562 18.259 1.00 68.81 255 ARG A N 1
ATOM 2036 C CA . ARG A 1 255 ? -16.263 -13.630 18.659 1.00 68.81 255 ARG A CA 1
ATOM 2037 C C . ARG A 1 255 ? -14.866 -13.430 18.087 1.00 68.81 255 ARG A C 1
ATOM 2039 O O . ARG A 1 255 ? -13.872 -13.560 18.799 1.00 68.81 255 ARG A O 1
ATOM 2046 N N . PHE A 1 256 ? -14.779 -13.052 16.818 1.00 67.44 256 PHE A N 1
ATOM 2047 C CA . PHE A 1 256 ? -13.520 -12.682 16.191 1.00 67.44 256 PHE A CA 1
ATOM 2048 C C . PHE A 1 256 ? -12.859 -11.520 16.957 1.00 67.44 256 PHE A C 1
ATOM 2050 O O . PHE A 1 256 ? -11.688 -11.579 17.334 1.00 67.44 256 PHE A O 1
ATOM 2057 N N . LEU A 1 257 ? -13.637 -10.499 17.313 1.00 70.75 257 LEU A N 1
ATOM 2058 C CA . LEU A 1 257 ? -13.209 -9.366 18.127 1.00 70.75 257 LEU A CA 1
ATOM 2059 C C . LEU A 1 257 ? -13.001 -9.691 19.620 1.00 70.75 257 LEU A C 1
ATOM 2061 O O . LEU A 1 257 ? -12.562 -8.806 20.363 1.00 70.75 257 LEU A O 1
ATOM 2065 N N . SER A 1 258 ? -13.300 -10.890 20.110 1.00 71.56 258 SER A N 1
ATOM 2066 C CA . SER A 1 258 ? -12.961 -11.308 21.477 1.00 71.56 258 SER A CA 1
ATOM 2067 C C . SER A 1 258 ? -11.750 -12.231 21.510 1.00 71.56 258 SER A C 1
ATOM 2069 O O . SER A 1 258 ? -10.920 -12.102 22.403 1.00 71.56 258 SER A O 1
ATOM 2071 N N . GLU A 1 259 ? -11.622 -13.122 20.529 1.00 64.56 259 GLU A N 1
ATOM 2072 C CA . GLU A 1 259 ? -10.637 -14.208 20.540 1.00 64.56 259 GLU A CA 1
ATOM 2073 C C . GLU A 1 259 ? -9.364 -13.880 19.756 1.00 64.56 259 GLU A C 1
ATOM 2075 O O . GLU A 1 259 ? -8.281 -14.349 20.103 1.00 64.56 259 GLU A O 1
ATOM 2080 N N . VAL A 1 260 ? -9.456 -13.056 18.710 1.00 60.00 260 VAL A N 1
ATOM 2081 C CA . VAL A 1 260 ? -8.284 -12.701 17.904 1.00 60.00 260 VAL A CA 1
ATOM 2082 C C . VAL A 1 260 ? -7.515 -11.601 18.620 1.00 60.00 260 VAL A C 1
ATOM 2084 O O . VAL A 1 260 ? -8.112 -10.573 18.915 1.00 60.00 260 VAL A O 1
ATOM 2087 N N . PRO A 1 261 ? -6.213 -11.724 18.924 1.00 59.22 261 PRO A N 1
ATOM 2088 C CA . PRO A 1 261 ? -5.450 -10.619 19.477 1.00 59.22 261 PRO A CA 1
ATOM 2089 C C . PRO A 1 261 ? -5.512 -9.424 18.533 1.00 59.22 261 PRO A C 1
ATOM 2091 O O . PRO A 1 261 ? -5.566 -9.566 17.313 1.00 59.22 261 PRO A O 1
ATOM 2094 N N . TRP A 1 262 ? -5.533 -8.230 19.105 1.00 56.09 262 TRP A N 1
ATOM 2095 C CA . TRP A 1 262 ? -5.866 -7.026 18.359 1.00 56.09 262 TRP A CA 1
ATOM 2096 C C . TRP A 1 262 ? -4.913 -6.736 17.183 1.00 56.09 262 TRP A C 1
ATOM 2098 O O . TRP A 1 262 ? -5.372 -6.396 16.099 1.00 56.09 262 TRP A O 1
ATOM 2108 N N . ILE A 1 263 ? -3.607 -6.969 17.346 1.00 53.94 263 ILE A N 1
ATOM 2109 C CA . ILE A 1 263 ? -2.601 -6.811 16.277 1.00 53.94 263 ILE A CA 1
ATOM 2110 C C . ILE A 1 263 ? -2.932 -7.690 15.045 1.00 53.94 263 ILE A C 1
ATOM 2112 O O . ILE A 1 263 ? -3.016 -7.156 13.942 1.00 53.94 263 ILE A O 1
ATOM 2116 N N . PRO A 1 264 ? -3.197 -9.004 15.192 1.00 55.25 264 PRO A N 1
ATOM 2117 C CA . PRO A 1 264 ? -3.703 -9.847 14.109 1.00 55.25 264 PRO A CA 1
ATOM 2118 C C . PRO A 1 264 ? -4.995 -9.376 13.433 1.00 55.25 264 PRO A C 1
ATOM 2120 O O . PRO A 1 264 ? -5.146 -9.622 12.240 1.00 55.25 264 PRO A O 1
ATOM 2123 N N . ARG A 1 265 ? -5.907 -8.684 14.133 1.00 61.91 265 ARG A N 1
ATOM 2124 C CA . ARG A 1 265 ? -7.130 -8.135 13.506 1.00 61.91 265 ARG A CA 1
ATOM 2125 C C . ARG A 1 265 ? -6.803 -7.105 12.434 1.00 61.91 265 ARG A C 1
ATOM 2127 O O . ARG A 1 265 ? -7.550 -6.963 11.482 1.00 61.91 265 ARG A O 1
ATOM 2134 N N . LYS A 1 266 ? -5.665 -6.425 12.557 1.00 53.28 266 LYS A N 1
ATOM 2135 C CA . LYS A 1 266 ? -5.222 -5.414 11.592 1.00 53.28 266 LYS A CA 1
ATOM 2136 C C . LYS A 1 266 ? -4.578 -5.991 10.343 1.00 53.28 266 LYS A C 1
ATOM 2138 O O . LYS A 1 266 ? -4.361 -5.281 9.378 1.00 53.28 266 LYS A O 1
ATOM 2143 N N . LEU A 1 267 ? -4.293 -7.288 10.336 1.00 51.72 267 LEU A N 1
ATOM 2144 C CA . LEU A 1 267 ? -3.905 -7.983 9.110 1.00 51.72 267 LEU A CA 1
ATOM 2145 C C . LEU A 1 267 ? -5.115 -8.248 8.196 1.00 51.72 267 LEU A C 1
ATOM 2147 O O . LEU A 1 267 ? -4.932 -8.795 7.113 1.00 51.72 267 LEU A O 1
ATOM 2151 N N . ILE A 1 268 ? -6.326 -7.905 8.658 1.00 51.47 268 ILE A N 1
ATOM 2152 C CA . ILE A 1 268 ? -7.568 -7.902 7.871 1.00 51.47 268 ILE A CA 1
ATOM 2153 C C . ILE A 1 268 ? -7.687 -6.617 7.071 1.00 51.47 268 ILE A C 1
ATOM 2155 O O . ILE A 1 268 ? -8.338 -6.658 6.038 1.00 51.47 268 ILE A O 1
ATOM 2159 N N . PHE A 1 269 ? -7.029 -5.526 7.502 1.00 52.84 269 PHE A N 1
ATOM 2160 C CA . PHE A 1 269 ? -6.981 -4.320 6.686 1.00 52.84 269 PHE A CA 1
ATOM 2161 C C . PHE A 1 269 ? -6.485 -4.701 5.287 1.00 52.84 269 PHE A C 1
ATOM 2163 O O . PHE A 1 269 ? -5.481 -5.427 5.162 1.00 52.84 269 PHE A O 1
ATOM 2170 N N . PRO A 1 270 ? -7.232 -4.298 4.253 1.00 49.41 270 PRO A N 1
ATOM 2171 C CA . PRO A 1 270 ? -7.095 -4.869 2.930 1.00 49.41 270 PRO A CA 1
ATOM 2172 C C . PRO A 1 270 ? -5.669 -4.681 2.402 1.00 49.41 270 PRO A C 1
ATOM 2174 O O . PRO A 1 270 ? -5.036 -3.644 2.568 1.00 49.41 270 PRO A O 1
ATOM 2177 N N . GLY A 1 271 ? -5.123 -5.758 1.836 1.00 51.62 271 GLY A N 1
ATOM 2178 C CA . GLY A 1 271 ? -3.759 -5.807 1.312 1.00 51.62 271 GLY A CA 1
ATOM 2179 C C . GLY A 1 271 ? -2.703 -6.352 2.278 1.00 51.62 271 GLY A C 1
ATOM 2180 O O . GLY A 1 271 ? -1.801 -7.051 1.829 1.00 51.62 271 GLY A O 1
ATOM 2181 N N . PHE A 1 272 ? -2.809 -6.177 3.599 1.00 56.59 272 PHE A N 1
ATOM 2182 C CA . PHE A 1 272 ? -1.668 -6.409 4.511 1.00 56.59 272 PHE A CA 1
ATOM 2183 C C . PHE A 1 272 ? -1.655 -7.750 5.260 1.00 56.59 272 PHE A C 1
ATOM 2185 O O . PHE A 1 272 ? -0.969 -7.931 6.270 1.00 56.59 272 PHE A O 1
ATOM 2192 N N . HIS A 1 273 ? -2.355 -8.747 4.730 1.00 57.53 273 HIS A N 1
ATOM 2193 C CA . HIS A 1 273 ? -2.411 -10.088 5.300 1.00 57.53 273 HIS A CA 1
ATOM 2194 C C . HIS A 1 273 ? -1.032 -10.786 5.304 1.00 57.53 273 HIS A C 1
ATOM 2196 O O . HIS A 1 273 ? -0.419 -10.985 4.261 1.00 57.53 273 HIS A O 1
ATOM 2202 N N . LYS A 1 274 ? -0.536 -11.247 6.463 1.00 46.38 274 LYS A N 1
ATOM 2203 C CA . LYS A 1 274 ? 0.865 -11.707 6.657 1.00 46.38 274 LYS A CA 1
ATOM 2204 C C . LYS A 1 274 ? 1.366 -12.790 5.681 1.00 46.38 274 LYS A C 1
ATOM 2206 O O . LYS A 1 274 ? 2.540 -12.771 5.318 1.00 46.38 274 LYS A O 1
ATOM 2211 N N . ARG A 1 275 ? 0.520 -13.741 5.252 1.00 44.97 275 ARG A N 1
ATOM 2212 C CA . ARG A 1 275 ? 0.919 -14.739 4.226 1.00 44.97 275 ARG A CA 1
ATOM 2213 C C . ARG A 1 275 ? 0.954 -14.146 2.815 1.00 44.97 275 ARG A C 1
ATOM 2215 O O . ARG A 1 275 ? 1.767 -14.580 2.011 1.00 44.97 275 ARG A O 1
ATOM 2222 N N . TYR A 1 276 ? 0.118 -13.143 2.558 1.00 55.47 276 TYR A N 1
ATOM 2223 C CA . TYR A 1 276 ? 0.141 -12.340 1.337 1.00 55.47 276 TYR A CA 1
ATOM 2224 C C . TYR A 1 276 ? 1.404 -11.464 1.328 1.00 55.47 276 TYR A C 1
ATOM 2226 O O . TYR A 1 276 ? 2.195 -11.528 0.397 1.00 55.47 276 TYR A O 1
ATOM 2234 N N . VAL A 1 277 ? 1.688 -10.771 2.436 1.00 60.56 277 VAL A N 1
ATOM 2235 C CA . VAL A 1 277 ? 2.875 -9.918 2.611 1.00 60.56 277 VAL A CA 1
ATOM 2236 C C . VAL A 1 277 ? 4.181 -10.693 2.450 1.00 60.56 277 VAL A C 1
ATOM 2238 O O . VAL A 1 277 ? 5.135 -10.127 1.941 1.00 60.56 277 VAL A O 1
ATOM 2241 N N . LEU A 1 278 ? 4.269 -11.972 2.838 1.00 64.31 278 LEU A N 1
ATOM 2242 C CA . LEU A 1 278 ? 5.505 -12.739 2.633 1.00 64.31 278 LEU A CA 1
ATOM 2243 C C . LEU A 1 278 ? 5.818 -12.941 1.143 1.00 64.31 278 LEU A C 1
ATOM 2245 O O . LEU A 1 278 ? 6.966 -12.763 0.748 1.00 64.31 278 LEU A O 1
ATOM 2249 N N . HIS A 1 279 ? 4.816 -13.285 0.330 1.00 71.50 279 HIS A N 1
ATOM 2250 C CA . HIS A 1 279 ? 4.988 -13.419 -1.118 1.00 71.50 279 HIS A CA 1
ATOM 2251 C C . HIS A 1 279 ? 5.422 -12.088 -1.743 1.00 71.50 279 HIS A C 1
ATOM 2253 O O . HIS A 1 279 ? 6.430 -12.037 -2.446 1.00 71.50 279 HIS A O 1
ATOM 2259 N N . TRP A 1 280 ? 4.719 -11.003 -1.410 1.00 75.94 280 TRP A N 1
ATOM 2260 C CA . TRP A 1 280 ? 5.005 -9.669 -1.939 1.00 75.94 280 TRP A CA 1
ATOM 2261 C C . TRP A 1 280 ? 6.338 -9.108 -1.451 1.00 75.94 280 TRP A C 1
ATOM 2263 O O . TRP A 1 280 ? 7.070 -8.510 -2.232 1.00 75.94 280 TRP A O 1
ATOM 2273 N N . LYS A 1 281 ? 6.700 -9.370 -0.191 1.00 77.12 281 LYS A N 1
ATOM 2274 C CA . LYS A 1 281 ? 8.015 -9.044 0.363 1.00 77.12 281 LYS A CA 1
ATOM 2275 C C . LYS A 1 281 ? 9.112 -9.746 -0.424 1.00 77.12 281 LYS A C 1
ATOM 2277 O O . LYS A 1 281 ? 10.043 -9.089 -0.863 1.00 77.12 281 LYS A O 1
ATOM 2282 N N . VAL A 1 282 ? 8.998 -11.063 -0.613 1.00 75.56 282 VAL A N 1
ATOM 2283 C CA . VAL A 1 282 ? 9.984 -11.808 -1.402 1.00 75.56 282 VAL A CA 1
ATOM 2284 C C . VAL A 1 282 ? 10.075 -11.198 -2.794 1.00 75.56 282 VAL A C 1
ATOM 2286 O O . VAL A 1 282 ? 11.176 -10.895 -3.224 1.00 75.56 282 VAL A O 1
ATOM 2289 N N . MET A 1 283 ? 8.944 -10.937 -3.456 1.00 80.38 283 MET A N 1
ATOM 2290 C CA . MET A 1 283 ? 8.914 -10.350 -4.795 1.00 80.38 283 MET A CA 1
ATOM 2291 C C . MET A 1 283 ? 9.652 -9.009 -4.885 1.00 80.38 283 MET A C 1
ATOM 2293 O O . MET A 1 283 ? 10.516 -8.871 -5.750 1.00 80.38 283 MET A O 1
ATOM 2297 N N . ILE A 1 284 ? 9.377 -8.048 -3.999 1.00 82.88 284 ILE A N 1
ATOM 2298 C CA . ILE A 1 284 ? 10.063 -6.747 -4.039 1.00 82.88 284 ILE A CA 1
ATOM 2299 C C . ILE A 1 284 ? 11.537 -6.857 -3.626 1.00 82.88 284 ILE A C 1
ATOM 2301 O O . ILE A 1 284 ? 12.395 -6.229 -4.244 1.00 82.88 284 ILE A O 1
ATOM 2305 N N . ASP A 1 285 ? 11.863 -7.728 -2.666 1.00 82.50 285 ASP A N 1
ATOM 2306 C CA . ASP A 1 285 ? 13.247 -7.994 -2.263 1.00 82.50 285 ASP A CA 1
ATOM 2307 C C . ASP A 1 285 ? 14.040 -8.654 -3.414 1.00 82.50 285 ASP A C 1
ATOM 2309 O O . ASP A 1 285 ? 15.228 -8.377 -3.581 1.00 82.50 285 ASP A O 1
ATOM 2313 N N . THR A 1 286 ? 13.397 -9.468 -4.269 1.00 83.81 286 THR A N 1
ATOM 2314 C CA . THR A 1 286 ? 14.062 -10.077 -5.439 1.00 83.81 286 THR A CA 1
ATOM 2315 C C . THR A 1 286 ? 14.555 -9.048 -6.445 1.00 83.81 286 THR A C 1
ATOM 2317 O O . THR A 1 286 ? 15.584 -9.276 -7.070 1.00 83.81 286 THR A O 1
ATOM 2320 N N . VAL A 1 287 ? 13.868 -7.908 -6.583 1.00 84.38 287 VAL A N 1
ATOM 2321 C CA . VAL A 1 287 ? 14.281 -6.823 -7.489 1.00 84.38 287 VAL A CA 1
ATOM 2322 C C . VAL A 1 287 ? 15.655 -6.276 -7.088 1.00 84.38 287 VAL A C 1
ATOM 2324 O O . VAL A 1 287 ? 16.436 -5.853 -7.940 1.00 84.38 287 VAL A O 1
ATOM 2327 N N . CYS A 1 288 ? 15.981 -6.347 -5.795 1.00 83.50 288 CYS A N 1
ATOM 2328 C CA . CYS A 1 288 ? 17.268 -5.925 -5.250 1.00 83.50 288 CYS A CA 1
ATOM 2329 C C . CYS A 1 288 ? 18.387 -6.959 -5.466 1.00 83.50 288 CYS A C 1
ATOM 2331 O O . CYS A 1 288 ? 19.534 -6.704 -5.109 1.00 83.50 288 CYS A O 1
ATOM 2333 N N . SER A 1 289 ? 18.072 -8.136 -6.011 1.00 79.44 289 SER A N 1
ATOM 2334 C CA . SER A 1 289 ? 19.034 -9.198 -6.299 1.00 79.44 289 SER A CA 1
ATOM 2335 C C . SER A 1 289 ? 19.332 -9.275 -7.791 1.00 79.44 289 SER A C 1
ATOM 2337 O O . SER A 1 289 ? 18.462 -9.026 -8.616 1.00 79.44 289 SER A O 1
ATOM 2339 N N . ASP A 1 290 ? 20.537 -9.705 -8.157 1.00 74.62 290 ASP A N 1
ATOM 2340 C CA . ASP A 1 290 ? 20.861 -10.069 -9.546 1.00 74.62 290 ASP A CA 1
ATOM 2341 C C . ASP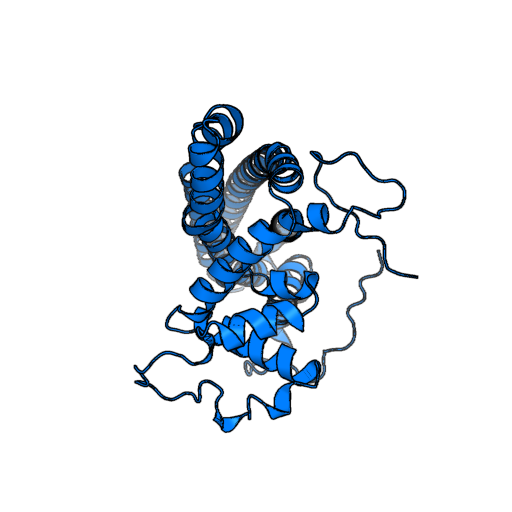 A 1 290 ? 20.498 -11.528 -9.861 1.00 74.62 290 ASP A C 1
ATOM 2343 O O . ASP A 1 290 ? 20.639 -12.004 -10.986 1.00 74.62 290 ASP A O 1
ATOM 2347 N N . LYS A 1 291 ? 19.994 -12.259 -8.859 1.00 71.31 291 LYS A N 1
ATOM 2348 C CA . LYS A 1 291 ? 19.455 -13.604 -9.023 1.00 71.31 291 LYS A CA 1
ATOM 2349 C C . LYS A 1 291 ? 17.940 -13.525 -9.096 1.00 71.31 291 LYS A C 1
ATOM 2351 O O . LYS A 1 291 ? 17.290 -13.074 -8.155 1.00 71.31 291 LYS A O 1
ATOM 2356 N N . ASP A 1 292 ? 17.383 -14.059 -10.175 1.00 61.50 292 ASP A N 1
ATOM 2357 C CA . ASP A 1 292 ? 15.951 -14.322 -10.248 1.00 61.50 292 ASP A CA 1
ATOM 2358 C C . ASP A 1 292 ? 15.615 -15.498 -9.315 1.00 61.50 292 ASP A C 1
ATOM 2360 O O . ASP A 1 292 ? 15.664 -16.669 -9.697 1.00 61.50 292 ASP A O 1
ATOM 2364 N N . VAL A 1 293 ? 15.332 -15.191 -8.047 1.00 57.22 293 VAL A N 1
ATOM 2365 C CA . VAL A 1 293 ? 14.967 -16.205 -7.045 1.00 57.22 293 VAL A CA 1
ATOM 2366 C C . VAL A 1 293 ? 13.510 -16.670 -7.181 1.00 57.22 293 VAL A C 1
ATOM 2368 O O . VAL A 1 293 ? 13.134 -17.648 -6.535 1.00 57.22 293 VAL A O 1
ATOM 2371 N N . LEU A 1 294 ? 12.701 -16.033 -8.044 1.00 54.47 294 LEU A N 1
ATOM 2372 C CA . LEU A 1 294 ? 11.342 -16.484 -8.377 1.00 54.47 294 LEU A CA 1
ATOM 2373 C C . LEU A 1 294 ? 11.333 -17.505 -9.524 1.00 54.47 294 LEU A C 1
ATOM 2375 O O . LEU A 1 294 ? 10.454 -18.363 -9.559 1.00 54.47 294 LEU A O 1
ATOM 2379 N N . ARG A 1 295 ? 12.354 -17.515 -10.393 1.00 45.81 295 ARG A N 1
ATOM 2380 C CA . ARG A 1 295 ? 12.574 -18.572 -11.403 1.00 45.81 295 ARG A CA 1
ATOM 2381 C C . ARG A 1 295 ? 12.988 -19.933 -10.846 1.00 45.81 295 ARG A C 1
ATOM 2383 O O . ARG A 1 295 ? 13.199 -20.863 -11.622 1.00 45.81 295 ARG A O 1
ATOM 2390 N N . LEU A 1 296 ? 13.063 -20.107 -9.526 1.00 41.56 296 LEU A N 1
ATOM 2391 C CA . LEU A 1 296 ? 13.403 -21.404 -8.940 1.00 41.56 296 LEU A CA 1
ATOM 2392 C C . LEU A 1 296 ? 12.315 -22.482 -9.087 1.00 41.56 296 LEU A C 1
ATOM 2394 O O . LEU A 1 296 ? 12.598 -23.622 -8.721 1.00 41.56 296 LEU A O 1
ATOM 2398 N N . ARG A 1 297 ? 11.138 -22.197 -9.679 1.00 40.34 297 ARG A N 1
ATOM 2399 C CA . ARG A 1 297 ? 10.246 -23.223 -10.263 1.00 40.34 297 ARG A CA 1
ATOM 2400 C C . ARG A 1 297 ? 9.478 -22.702 -11.481 1.00 40.34 297 ARG A C 1
ATOM 2402 O O . ARG A 1 297 ? 8.690 -21.771 -11.377 1.00 40.34 297 ARG A O 1
ATOM 2409 N N . SER A 1 298 ? 9.669 -23.349 -12.626 1.00 35.62 298 SER A N 1
ATOM 2410 C CA . SER A 1 298 ? 8.978 -23.080 -13.896 1.00 35.62 298 SER A CA 1
ATOM 2411 C C . SER A 1 298 ? 7.523 -23.577 -13.952 1.00 35.62 298 SER A C 1
ATOM 2413 O O . SER A 1 298 ? 6.872 -23.403 -14.977 1.00 35.62 298 SER A O 1
ATOM 2415 N N . ASP A 1 299 ? 7.004 -24.192 -12.885 1.00 39.31 299 ASP A N 1
ATOM 2416 C CA . ASP A 1 299 ? 5.691 -24.856 -12.860 1.00 39.31 299 ASP A CA 1
ATOM 2417 C C . ASP A 1 299 ? 4.600 -24.087 -12.092 1.00 39.31 299 ASP A C 1
ATOM 2419 O O . ASP A 1 299 ? 3.488 -24.586 -11.932 1.00 39.31 299 ASP A O 1
ATOM 2423 N N . GLY A 1 300 ? 4.899 -22.882 -11.595 1.00 37.38 300 GLY A N 1
ATOM 2424 C CA . GLY A 1 300 ? 3.935 -22.073 -10.843 1.00 37.38 300 GLY A CA 1
ATOM 2425 C C . GLY A 1 300 ? 3.554 -22.644 -9.469 1.00 37.38 300 GLY A C 1
ATOM 2426 O O . GLY A 1 300 ? 2.671 -22.095 -8.809 1.00 37.38 300 GLY A O 1
ATOM 2427 N N . SER A 1 301 ? 4.210 -23.710 -8.994 1.00 38.25 301 SER A N 1
ATOM 2428 C CA . SER A 1 301 ? 3.983 -24.240 -7.650 1.00 38.25 301 SER A CA 1
ATOM 2429 C C . SER A 1 301 ? 4.782 -23.450 -6.609 1.00 38.25 301 SER A C 1
ATOM 2431 O O . SER A 1 301 ? 6.005 -23.306 -6.693 1.00 38.25 301 SER A O 1
ATOM 2433 N N . LEU A 1 302 ? 4.102 -22.953 -5.570 1.00 41.47 302 LEU A N 1
ATOM 2434 C CA . LEU A 1 302 ? 4.787 -22.427 -4.389 1.00 41.47 302 LEU A CA 1
ATOM 2435 C C . LEU A 1 302 ? 5.618 -23.561 -3.762 1.00 41.47 302 LEU A C 1
ATOM 2437 O O . LEU A 1 302 ? 5.082 -24.651 -3.533 1.00 41.47 302 LEU A O 1
ATOM 2441 N N . PRO A 1 303 ? 6.901 -23.350 -3.418 1.00 40.16 303 PRO A N 1
ATOM 2442 C CA . PRO A 1 303 ? 7.633 -24.326 -2.634 1.00 40.16 303 PRO A CA 1
ATOM 2443 C C . PRO A 1 303 ? 7.007 -24.393 -1.237 1.00 40.16 303 PRO A C 1
ATOM 2445 O O . PRO A 1 303 ? 7.307 -23.591 -0.357 1.00 40.16 303 PRO A O 1
ATOM 2448 N N . VAL A 1 304 ? 6.176 -25.415 -1.015 1.00 40.28 304 VAL A N 1
ATOM 2449 C CA . VAL A 1 304 ? 5.508 -25.750 0.261 1.00 40.28 304 VAL A CA 1
ATOM 2450 C C . VAL A 1 304 ? 6.505 -25.964 1.425 1.00 40.28 304 VAL A C 1
ATOM 2452 O O . VAL A 1 304 ? 6.102 -26.127 2.572 1.00 40.28 304 VAL A O 1
ATOM 2455 N N . LYS A 1 305 ? 7.823 -25.920 1.177 1.00 35.06 305 LYS A N 1
ATOM 2456 C CA . LYS A 1 305 ? 8.876 -26.145 2.181 1.00 35.06 305 LYS A CA 1
ATOM 2457 C C . LYS A 1 305 ? 9.968 -25.071 2.277 1.00 35.06 305 LYS A C 1
ATOM 2459 O O . LYS A 1 305 ? 10.924 -25.278 3.014 1.00 35.06 305 LYS A O 1
ATOM 2464 N N . ALA A 1 306 ? 9.829 -23.917 1.619 1.00 34.44 306 ALA A N 1
ATOM 2465 C CA . ALA A 1 306 ? 10.746 -22.786 1.834 1.00 34.44 306 ALA A CA 1
ATOM 2466 C C . ALA A 1 306 ? 10.250 -21.796 2.908 1.00 34.44 306 ALA A C 1
ATOM 2468 O O . ALA A 1 306 ? 10.732 -20.674 2.996 1.00 34.44 306 ALA A O 1
ATOM 2469 N N . SER A 1 307 ? 9.336 -22.219 3.787 1.00 34.34 307 SER A N 1
ATOM 2470 C CA . SER A 1 307 ? 9.015 -21.546 5.056 1.00 34.34 307 SER A CA 1
ATOM 2471 C C . SER A 1 307 ? 10.135 -21.684 6.106 1.00 34.34 307 SER A C 1
ATOM 2473 O O . SER A 1 307 ? 9.886 -21.624 7.310 1.00 34.34 307 SER A O 1
ATOM 2475 N N . GLY A 1 308 ? 11.384 -21.833 5.657 1.00 27.31 308 GLY A N 1
ATOM 2476 C CA . GLY A 1 308 ? 12.547 -21.533 6.473 1.00 27.31 308 GLY A CA 1
ATOM 2477 C C . GLY A 1 308 ? 12.564 -20.031 6.717 1.00 27.31 308 GLY A C 1
ATOM 2478 O O . GLY A 1 308 ? 12.587 -19.248 5.773 1.00 27.31 308 GLY A O 1
ATOM 2479 N N . CYS A 1 309 ? 12.482 -19.644 7.987 1.00 28.98 309 CYS A N 1
ATOM 2480 C CA . CYS A 1 309 ? 12.648 -18.283 8.478 1.00 28.98 309 CYS A CA 1
ATOM 2481 C C . CYS A 1 309 ? 13.700 -17.509 7.658 1.00 28.98 309 CYS A C 1
ATOM 2483 O O . CYS A 1 309 ? 14.897 -17.669 7.882 1.00 28.98 309 CYS A O 1
ATOM 2485 N N . PHE A 1 310 ? 13.269 -16.608 6.771 1.00 28.66 310 PHE A N 1
ATOM 2486 C CA . PHE A 1 310 ? 14.100 -15.471 6.382 1.00 28.66 310 PHE A CA 1
ATOM 2487 C C . PHE A 1 310 ? 14.080 -14.481 7.550 1.00 28.66 310 PHE A C 1
ATOM 2489 O O . PHE A 1 310 ? 13.400 -13.453 7.536 1.00 28.66 310 PHE A O 1
ATOM 2496 N N . CYS A 1 311 ? 14.803 -14.841 8.610 1.00 24.55 311 CYS A N 1
ATOM 2497 C CA . CYS A 1 311 ? 15.370 -13.869 9.525 1.00 24.55 311 CYS A CA 1
ATOM 2498 C C . CYS A 1 311 ? 16.426 -13.111 8.719 1.00 24.55 311 CYS A C 1
ATOM 2500 O O . CYS A 1 311 ? 17.560 -13.563 8.600 1.00 24.55 311 CYS A O 1
ATOM 2502 N N . ILE A 1 312 ? 16.040 -11.991 8.110 1.00 24.64 312 ILE A N 1
ATOM 2503 C CA . ILE A 1 312 ? 17.026 -10.978 7.748 1.00 24.64 312 ILE A CA 1
ATOM 2504 C C . ILE A 1 312 ? 17.441 -10.367 9.082 1.00 24.64 312 ILE A C 1
ATOM 2506 O O . ILE A 1 312 ? 16.647 -9.691 9.733 1.00 24.64 312 ILE A O 1
ATOM 2510 N N . SER A 1 313 ? 18.640 -10.724 9.527 1.00 21.81 313 SER A N 1
ATOM 2511 C CA . SER A 1 313 ? 19.345 -10.019 10.585 1.00 21.81 313 SER A CA 1
ATOM 2512 C C . SER A 1 313 ? 19.768 -8.660 10.034 1.00 21.81 313 SER A C 1
ATOM 2514 O O . SER A 1 313 ? 20.669 -8.606 9.200 1.00 21.81 313 SER A O 1
ATOM 2516 N N . ALA A 1 314 ? 19.090 -7.605 10.473 1.00 26.97 314 ALA A N 1
ATOM 2517 C CA . ALA A 1 314 ? 19.619 -6.259 10.687 1.00 26.97 314 ALA A CA 1
ATOM 2518 C C . ALA A 1 314 ? 18.599 -5.504 11.544 1.00 26.97 314 ALA A C 1
ATOM 2520 O O . ALA A 1 314 ? 17.425 -5.428 11.110 1.00 26.97 314 ALA A O 1
#

Organism: Guillardia theta (strain CCMP2712) (NCBI:txid905079)

Sequence (314 aa):
MPRSTFLTATSIPANPTGDYPQHYCDWFFPHETIRREALRAEHALRYMENIVEYPWKAVNFRTWIRDFYFPAIHAHHDVEEDIIGPHYRALLEKEGENTIILQVWGSKEHDHKGLLDLMDKVQRQAEALCNEAQGLTGVNTSQHKIEAVMAQLQALRSVFAAFKTYMFTHLEEEEQVWPGIFQRFGKAEVKKAVAKIIKQDMSKAGPEGLAAKSFAGAFLDNAGSSKSFPPSKRPAEVPGALKLDPWCSEAVIDRFLSEVPWIPRKLIFPGFHKRYVLHWKVMIDTVCSDKDVLRLRSDGSLPVKASGCFCISA